Protein AF-A0A955VPW6-F1 (afdb_monomer_lite)

pLDDT: mean 83.34, std 18.27, range [38.53, 98.69]

Foldseek 3Di:
DDDDDDDPDDDDPPDDPPPPDQPLVCLLVDDLVVLLVVLVVLLVVLVVLLVVLVVQLVVCVVVVFVQLNVQSVVLSVLSVVLSVLSVVLSVQLVVCVVVVPSVSVSVSSSSSSVSSVVSVVSSVSNVVSDGPVVPPPDDDDDDDDDPPPDDPDDPPDDDPPPDDDDPPDDPDPPDDDD

Structure (mmCIF, N/CA/C/O backbone):
data_AF-A0A955VPW6-F1
#
_entry.id   AF-A0A955VPW6-F1
#
loop_
_atom_site.group_PDB
_atom_site.id
_atom_site.type_symbol
_atom_site.label_atom_id
_atom_site.label_alt_id
_atom_site.label_comp_id
_atom_site.label_asym_id
_atom_site.label_entity_id
_atom_site.label_seq_id
_atom_site.pdbx_PDB_ins_code
_atom_site.Cartn_x
_atom_site.Cartn_y
_atom_site.Cartn_z
_atom_site.occupancy
_atom_site.B_iso_or_equiv
_atom_site.auth_seq_id
_atom_site.auth_comp_id
_atom_site.auth_asym_id
_atom_site.auth_atom_id
_atom_site.pdbx_PDB_model_num
ATOM 1 N N . MET A 1 1 ? -54.263 -0.595 -42.071 1.00 39.88 1 MET A N 1
ATOM 2 C CA . MET A 1 1 ? -53.356 0.564 -42.239 1.00 39.88 1 MET A CA 1
ATOM 3 C C . MET A 1 1 ? -52.686 0.841 -40.899 1.00 39.88 1 MET A C 1
ATOM 5 O O . MET A 1 1 ? -53.374 1.170 -39.945 1.00 39.88 1 MET A O 1
ATOM 9 N N . ARG A 1 2 ? -51.377 0.587 -40.796 1.00 38.53 2 ARG A N 1
ATOM 10 C CA . ARG A 1 2 ? -50.589 0.622 -39.551 1.00 38.53 2 ARG A CA 1
ATOM 11 C C . ARG A 1 2 ? -49.791 1.929 -39.544 1.00 38.53 2 ARG A C 1
ATOM 13 O O . ARG A 1 2 ? -48.919 2.097 -40.388 1.00 38.53 2 ARG A O 1
ATOM 20 N N . ARG A 1 3 ? -50.132 2.875 -38.663 1.00 40.41 3 ARG A N 1
ATOM 21 C CA . ARG A 1 3 ? -49.379 4.130 -38.498 1.00 40.41 3 ARG A CA 1
ATOM 22 C C . ARG A 1 3 ? -48.216 3.882 -37.535 1.00 40.41 3 ARG A C 1
ATOM 24 O O . ARG A 1 3 ? -48.450 3.552 -36.377 1.00 40.41 3 ARG A O 1
ATOM 31 N N . LEU A 1 4 ? -46.984 3.995 -38.035 1.00 41.03 4 LEU A N 1
ATOM 32 C CA . LEU A 1 4 ? -45.769 4.060 -37.222 1.00 41.03 4 LEU A CA 1
ATOM 33 C C . LEU A 1 4 ? -45.680 5.453 -36.584 1.00 41.03 4 LEU A C 1
ATOM 35 O O . LEU A 1 4 ? -45.721 6.453 -37.296 1.00 41.03 4 LEU A O 1
ATOM 39 N N . VAL A 1 5 ? -45.512 5.507 -35.265 1.00 44.31 5 VAL A N 1
ATOM 40 C CA . VAL A 1 5 ? -45.047 6.700 -34.548 1.00 44.31 5 VAL A CA 1
ATOM 41 C C . VAL A 1 5 ? -43.603 6.416 -34.144 1.00 44.31 5 VAL A C 1
ATOM 43 O O . VAL A 1 5 ? -43.350 5.531 -33.331 1.00 44.31 5 VAL A O 1
ATOM 46 N N . VAL A 1 6 ? -42.654 7.119 -34.764 1.00 46.81 6 VAL A N 1
ATOM 47 C CA . VAL A 1 6 ? -41.230 7.071 -34.412 1.00 46.81 6 VAL A CA 1
ATOM 48 C C . VAL A 1 6 ? -41.007 8.088 -33.297 1.00 46.81 6 VAL A C 1
ATOM 50 O O . VAL A 1 6 ? -40.934 9.288 -33.546 1.00 46.81 6 VAL A O 1
ATOM 53 N N . GLY A 1 7 ? -40.968 7.609 -32.054 1.00 41.09 7 GLY A N 1
ATOM 54 C CA . GLY A 1 7 ? -40.568 8.402 -30.896 1.00 41.09 7 GLY A CA 1
ATOM 55 C C . GLY A 1 7 ? -39.049 8.396 -30.766 1.00 41.09 7 GLY A C 1
ATOM 56 O O . GLY A 1 7 ? -38.464 7.376 -30.410 1.00 41.09 7 GLY A O 1
ATOM 57 N N . VAL A 1 8 ? -38.413 9.529 -31.057 1.00 51.12 8 VAL A N 1
ATOM 58 C CA . VAL A 1 8 ? -36.996 9.771 -30.759 1.00 51.12 8 VAL A CA 1
ATOM 59 C C . VAL A 1 8 ? -36.872 9.968 -29.247 1.00 51.12 8 VAL A C 1
ATOM 61 O O . VAL A 1 8 ? -37.138 11.045 -28.721 1.00 51.12 8 VAL A O 1
ATOM 64 N N . GLY A 1 9 ? -36.543 8.889 -28.536 1.00 40.22 9 GLY A N 1
ATOM 65 C CA . GLY A 1 9 ? -36.258 8.907 -27.104 1.00 40.22 9 GLY A CA 1
ATOM 66 C C . GLY A 1 9 ? -34.841 9.412 -26.845 1.00 40.22 9 GLY A C 1
ATOM 67 O O . GLY A 1 9 ? -33.871 8.698 -27.086 1.00 40.22 9 GLY A O 1
ATOM 68 N N . PHE A 1 10 ? -34.728 10.641 -26.349 1.00 46.75 10 PHE A N 1
ATOM 69 C CA . PHE A 1 10 ? -33.480 11.216 -25.853 1.00 46.75 10 PHE A CA 1
ATOM 70 C C . PHE A 1 10 ? -33.183 10.611 -24.468 1.00 46.75 10 PHE A C 1
ATOM 72 O O . PHE A 1 10 ? -33.774 11.006 -23.465 1.00 46.75 10 PHE A O 1
ATOM 79 N N . LEU A 1 11 ? -32.317 9.595 -24.416 1.00 48.12 11 LEU A N 1
ATOM 80 C CA . LEU A 1 11 ? -31.832 8.999 -23.168 1.00 48.12 11 LEU A CA 1
ATOM 81 C C . LEU A 1 11 ? -30.801 9.937 -22.526 1.00 48.12 11 LEU A C 1
ATOM 83 O O . LEU A 1 11 ? -29.638 9.970 -22.923 1.00 48.12 11 LEU A O 1
ATOM 87 N N . ALA A 1 12 ? -31.233 10.696 -21.519 1.00 42.97 12 ALA A N 1
ATOM 88 C CA . ALA A 1 12 ? -30.341 11.428 -20.630 1.00 42.97 12 ALA A CA 1
ATOM 89 C C . ALA A 1 12 ? -29.637 10.440 -19.682 1.00 42.97 12 ALA A C 1
ATOM 91 O O . ALA A 1 12 ? -30.225 9.966 -18.710 1.00 42.97 12 ALA A O 1
ATOM 92 N N . PHE A 1 13 ? -28.372 10.122 -19.963 1.00 47.06 13 PHE A N 1
ATOM 93 C CA . PHE A 1 13 ? -27.491 9.456 -19.003 1.00 47.06 13 PHE A CA 1
ATOM 94 C C . PHE A 1 13 ? -27.067 10.466 -17.929 1.00 47.06 13 PHE A C 1
ATOM 96 O O . PHE A 1 13 ? -26.144 11.254 -18.124 1.00 47.06 13 PHE A O 1
ATOM 103 N N . VAL A 1 14 ? -27.746 10.443 -16.781 1.00 50.75 14 VAL A N 1
ATOM 104 C CA . VAL A 1 14 ? -27.275 11.094 -15.551 1.00 50.75 14 VAL A CA 1
ATOM 105 C C . VAL A 1 14 ? -26.227 10.177 -14.921 1.00 50.75 14 VAL A C 1
ATOM 107 O O . VAL A 1 14 ? -26.542 9.280 -14.143 1.00 50.75 14 VAL A O 1
ATOM 110 N N . GLY A 1 15 ? -24.966 10.361 -15.307 1.00 45.16 15 GLY A N 1
ATOM 111 C CA . GLY A 1 15 ? -23.830 9.735 -14.639 1.00 45.16 15 GLY A CA 1
ATOM 112 C C . GLY A 1 15 ? -23.491 10.496 -13.360 1.00 45.16 15 GLY A C 1
ATOM 113 O O . GLY A 1 15 ? -22.842 11.537 -13.417 1.00 45.16 15 GLY A O 1
ATOM 114 N N . ALA A 1 16 ? -23.920 9.990 -12.203 1.00 44.31 16 ALA A N 1
ATOM 115 C CA . ALA A 1 16 ? -23.410 10.451 -10.917 1.00 44.31 16 ALA A CA 1
ATOM 116 C C . ALA A 1 16 ? -21.973 9.935 -10.743 1.00 44.31 16 ALA A C 1
ATOM 118 O O . ALA A 1 16 ? -21.750 8.785 -10.368 1.00 44.31 16 ALA A O 1
ATOM 119 N N . ALA A 1 17 ? -20.991 10.790 -11.028 1.00 47.91 17 ALA A N 1
ATOM 120 C CA . ALA A 1 17 ? -19.610 10.588 -10.611 1.00 47.91 17 ALA A CA 1
ATOM 121 C C . ALA A 1 17 ? -19.529 10.775 -9.086 1.00 47.91 17 ALA A C 1
ATOM 123 O O . ALA A 1 17 ? -19.227 11.857 -8.586 1.00 47.91 17 ALA A O 1
ATOM 124 N N . GLY A 1 18 ? -19.876 9.732 -8.331 1.00 41.06 18 GLY A N 1
ATOM 125 C CA . GLY A 1 18 ? -19.666 9.700 -6.890 1.00 41.06 18 GLY A CA 1
ATOM 126 C C . GLY A 1 18 ? -18.173 9.601 -6.603 1.00 41.06 18 GLY A C 1
ATOM 127 O O . GLY A 1 18 ? -17.608 8.512 -6.656 1.00 41.06 18 GLY A O 1
ATOM 128 N N . ALA A 1 19 ? -17.528 10.728 -6.309 1.00 49.31 19 ALA A N 1
ATOM 129 C CA . ALA A 1 19 ? -16.209 10.720 -5.697 1.00 49.31 19 ALA A CA 1
ATOM 130 C C . ALA A 1 19 ? -16.340 10.029 -4.330 1.00 49.31 19 ALA A C 1
ATOM 132 O O . ALA A 1 19 ? -16.968 10.566 -3.419 1.00 49.31 19 ALA A O 1
ATOM 133 N N . GLN A 1 20 ? -15.821 8.806 -4.203 1.00 52.44 20 GLN A N 1
ATOM 134 C CA . GLN A 1 20 ? -15.782 8.101 -2.924 1.00 52.44 20 GLN A CA 1
ATOM 135 C C . GLN A 1 20 ? -14.918 8.905 -1.952 1.00 52.44 20 GLN A C 1
ATOM 137 O O . GLN A 1 20 ? -13.715 9.067 -2.154 1.00 52.44 20 GLN A O 1
ATOM 142 N N . GLU A 1 21 ? -15.549 9.449 -0.911 1.00 57.28 21 GLU A N 1
ATOM 143 C CA . GLU A 1 21 ? -14.830 10.142 0.149 1.00 57.28 21 GLU A CA 1
ATOM 144 C C . GLU A 1 21 ? -13.865 9.174 0.853 1.00 57.28 21 GLU A C 1
ATOM 146 O O . GLU A 1 21 ? -14.209 8.007 1.074 1.00 57.28 21 GLU A O 1
ATOM 151 N N . PRO A 1 22 ? -12.660 9.636 1.233 1.00 62.41 22 PRO A N 1
ATOM 152 C CA . PRO A 1 22 ? -11.700 8.788 1.913 1.00 62.41 22 PRO A CA 1
ATOM 153 C C . PRO A 1 22 ? -12.283 8.226 3.218 1.00 62.41 22 PRO A C 1
ATOM 155 O O . PRO A 1 22 ? -12.779 8.970 4.068 1.00 62.41 22 PRO A O 1
ATOM 158 N N . THR A 1 23 ? -12.167 6.909 3.395 1.00 62.06 23 THR A N 1
ATOM 159 C CA . THR A 1 23 ? -12.771 6.120 4.486 1.00 62.06 23 THR A CA 1
ATOM 160 C C . THR A 1 23 ? -12.428 6.614 5.893 1.00 62.06 23 THR A C 1
ATOM 162 O O . THR A 1 23 ? -13.236 6.454 6.807 1.00 62.06 23 THR A O 1
ATOM 165 N N . TYR A 1 24 ? -11.277 7.268 6.074 1.00 70.06 24 TYR A N 1
ATOM 166 C CA . TYR A 1 24 ? -10.832 7.774 7.375 1.00 70.06 24 TYR A CA 1
ATOM 167 C C . TYR A 1 24 ? -11.630 8.988 7.883 1.00 70.06 24 TYR A C 1
ATOM 169 O O . TYR A 1 24 ? -11.743 9.173 9.090 1.00 70.06 24 TYR A O 1
ATOM 177 N N . ARG A 1 25 ? -12.244 9.797 7.002 1.00 72.25 25 ARG A N 1
ATOM 178 C CA . ARG A 1 25 ? -13.011 10.996 7.413 1.00 72.25 25 ARG A CA 1
ATOM 179 C C . ARG A 1 25 ? -14.300 10.677 8.168 1.00 72.25 25 ARG A C 1
ATOM 181 O O . ARG A 1 25 ? -14.902 11.563 8.758 1.00 72.25 25 ARG A O 1
ATOM 188 N N . SER A 1 26 ? -14.730 9.420 8.126 1.00 75.56 26 SER A N 1
ATOM 189 C CA . SER A 1 26 ? -15.938 8.940 8.796 1.00 75.56 26 SER A CA 1
ATOM 190 C C . SER A 1 26 ? -15.630 7.961 9.930 1.00 75.56 26 SER A C 1
ATOM 192 O O . SER A 1 26 ? -16.524 7.212 10.317 1.00 75.56 26 SER A O 1
ATOM 194 N N . ALA A 1 27 ? -14.396 7.941 10.456 1.00 82.25 27 ALA A N 1
ATOM 195 C CA . ALA A 1 27 ? -13.993 7.030 11.531 1.00 82.25 27 ALA A CA 1
ATOM 196 C C . ALA A 1 27 ? -14.976 7.067 12.715 1.00 82.25 27 ALA A C 1
ATOM 198 O O . ALA A 1 27 ? -15.492 6.025 13.111 1.00 82.25 27 ALA A O 1
ATOM 199 N N . GLU A 1 28 ? -15.342 8.263 13.177 1.00 85.44 28 GLU A N 1
ATOM 200 C CA . GLU A 1 28 ? -16.273 8.486 14.296 1.00 85.44 28 GLU A CA 1
ATOM 201 C C . GLU A 1 28 ? -17.689 7.939 14.052 1.00 85.44 28 GLU A C 1
ATOM 203 O O . GLU A 1 28 ? -18.411 7.623 14.993 1.00 85.44 28 GLU A O 1
ATOM 208 N N . ARG A 1 29 ? -18.105 7.804 12.787 1.00 88.31 29 ARG A N 1
ATOM 209 C CA . ARG A 1 29 ? -19.449 7.329 12.417 1.00 88.31 29 ARG A CA 1
ATOM 210 C C . ARG A 1 29 ? -19.537 5.807 12.330 1.00 88.31 29 ARG A C 1
ATOM 212 O O . ARG A 1 29 ? -20.625 5.271 12.127 1.00 88.31 29 ARG A O 1
ATOM 219 N N . LEU A 1 30 ? -18.405 5.109 12.406 1.00 90.69 30 LEU A N 1
ATOM 220 C CA . LEU A 1 30 ? -18.357 3.658 12.284 1.00 90.69 30 LEU A CA 1
ATOM 221 C C . LEU A 1 30 ? -18.401 2.997 13.663 1.00 90.69 30 LEU A C 1
ATOM 223 O O . LEU A 1 30 ? -17.672 3.414 14.561 1.00 90.69 30 LEU A O 1
ATOM 227 N N . PRO A 1 31 ? -19.194 1.927 13.838 1.00 94.81 31 PRO A N 1
ATOM 228 C CA . PRO A 1 31 ? -19.160 1.162 15.073 1.00 94.81 31 PRO A CA 1
ATOM 229 C C . PRO A 1 31 ? -17.826 0.412 15.205 1.00 94.81 31 PRO A C 1
ATOM 231 O O . PRO A 1 31 ? -17.257 -0.058 14.214 1.00 94.81 31 PRO A O 1
ATOM 234 N N . THR A 1 32 ? -17.344 0.259 16.436 1.00 95.44 32 THR A N 1
ATOM 235 C CA . THR A 1 32 ? -16.043 -0.353 16.760 1.00 95.44 32 THR A CA 1
ATOM 236 C C . THR A 1 32 ? -15.826 -1.751 16.159 1.00 95.44 32 THR A C 1
ATOM 238 O O . THR A 1 32 ? -14.770 -1.971 15.558 1.00 95.44 32 THR A O 1
ATOM 241 N N . PRO A 1 33 ? -16.810 -2.675 16.154 1.00 96.44 33 PRO A N 1
ATOM 242 C CA . PRO A 1 33 ? -16.678 -3.949 15.439 1.00 96.44 33 PRO A CA 1
ATOM 243 C C . PRO A 1 33 ? -16.412 -3.792 13.934 1.00 96.44 33 PRO A C 1
ATOM 245 O O . PRO A 1 33 ? -15.578 -4.503 13.375 1.00 96.44 33 PRO A O 1
ATOM 248 N N . ALA A 1 34 ? -17.054 -2.817 13.281 1.00 95.88 34 ALA A N 1
ATOM 249 C CA . ALA A 1 34 ? -16.830 -2.550 11.862 1.00 95.88 34 ALA A CA 1
ATOM 250 C C . ALA A 1 34 ? -15.443 -1.940 11.606 1.00 95.88 34 ALA A C 1
ATOM 252 O O . ALA A 1 34 ? -14.830 -2.234 10.581 1.00 95.88 34 ALA A O 1
ATOM 253 N N . LYS A 1 35 ? -14.918 -1.118 12.527 1.00 95.81 35 LYS A N 1
ATOM 254 C CA . LYS A 1 35 ? -13.535 -0.611 12.452 1.00 95.81 35 LYS A CA 1
ATOM 255 C C . LYS A 1 35 ? -12.525 -1.755 12.536 1.00 95.81 35 LYS A C 1
ATOM 257 O O . LYS A 1 35 ? -11.600 -1.809 11.728 1.00 95.81 35 LYS A O 1
ATOM 262 N N . LEU A 1 36 ? -12.723 -2.692 13.467 1.00 97.50 36 LEU A N 1
ATOM 263 C CA . LEU A 1 36 ? -11.870 -3.873 13.625 1.00 97.50 36 LEU A CA 1
ATOM 264 C C . LEU A 1 36 ? -11.854 -4.734 12.359 1.00 97.50 36 LEU A C 1
ATOM 266 O O . LEU A 1 36 ? -10.776 -5.053 11.859 1.00 97.50 36 LEU A O 1
ATOM 270 N N . GLU A 1 37 ? -13.025 -5.046 11.804 1.00 97.06 37 GLU A N 1
ATOM 271 C CA . GLU A 1 37 ? -13.134 -5.819 10.565 1.00 97.06 37 GLU A CA 1
ATOM 272 C C . GLU A 1 37 ? -12.442 -5.108 9.393 1.00 97.06 37 GLU A C 1
ATOM 274 O O . GLU A 1 37 ? -11.557 -5.676 8.747 1.00 97.06 37 GLU A O 1
ATOM 279 N N . ARG A 1 38 ? -12.784 -3.834 9.157 1.00 95.56 38 ARG A N 1
ATOM 280 C CA . ARG A 1 38 ? -12.217 -3.046 8.054 1.00 95.56 38 ARG A CA 1
ATOM 281 C C . ARG A 1 38 ? -10.708 -2.873 8.185 1.00 95.56 38 ARG A C 1
ATOM 283 O O . ARG A 1 38 ? -10.005 -2.994 7.189 1.00 95.56 38 ARG A O 1
ATOM 290 N N . SER A 1 39 ? -10.193 -2.646 9.394 1.00 97.00 39 SER A N 1
ATOM 291 C CA . SER A 1 39 ? -8.746 -2.545 9.623 1.00 97.00 39 SER A CA 1
ATOM 292 C C . SER A 1 39 ? -7.997 -3.813 9.203 1.00 97.00 39 SER A C 1
ATOM 294 O O . SER A 1 39 ? -6.922 -3.723 8.614 1.00 97.00 39 SER A O 1
ATOM 296 N N . GLY A 1 40 ? -8.578 -4.994 9.452 1.00 97.62 40 GLY A N 1
ATOM 297 C CA . GLY A 1 40 ? -8.010 -6.271 9.020 1.00 97.62 40 GLY A CA 1
ATOM 298 C C . GLY A 1 40 ? -7.981 -6.396 7.504 1.00 97.62 40 GLY A C 1
ATOM 299 O O . GLY A 1 40 ? -6.937 -6.710 6.939 1.00 97.62 40 GLY A O 1
ATOM 300 N N . GLN A 1 41 ? -9.089 -6.049 6.849 1.00 97.62 41 GLN A N 1
ATOM 301 C CA . GLN A 1 41 ? -9.177 -6.049 5.389 1.00 97.62 41 GLN A CA 1
ATOM 302 C C . GLN A 1 41 ? -8.151 -5.101 4.751 1.00 97.62 41 GLN A C 1
ATOM 304 O O . GLN A 1 41 ? -7.518 -5.464 3.762 1.00 97.62 41 GLN A O 1
ATOM 309 N N . GLU A 1 42 ? -7.949 -3.905 5.311 1.00 96.75 42 GLU A N 1
ATOM 310 C CA . GLU A 1 42 ? -6.939 -2.963 4.812 1.00 96.75 42 GLU A CA 1
ATOM 311 C C . GLU A 1 42 ? -5.516 -3.512 4.963 1.00 96.75 42 GLU A C 1
ATOM 313 O O . GLU A 1 42 ? -4.714 -3.423 4.033 1.00 96.75 42 GLU A O 1
ATOM 318 N N . ILE A 1 43 ? -5.198 -4.153 6.088 1.00 98.50 43 ILE A N 1
ATOM 319 C CA . ILE A 1 43 ? -3.889 -4.791 6.288 1.00 98.50 43 ILE A CA 1
ATOM 320 C C . ILE A 1 43 ? -3.667 -5.942 5.306 1.00 98.50 43 ILE A C 1
ATOM 322 O O . ILE A 1 43 ? -2.572 -6.072 4.751 1.00 98.50 43 ILE A O 1
ATOM 326 N N . ASP A 1 44 ? -4.692 -6.743 5.028 1.00 98.62 44 ASP A N 1
ATOM 327 C CA . ASP A 1 44 ? -4.598 -7.820 4.043 1.00 98.62 44 ASP A CA 1
ATOM 328 C C . ASP A 1 44 ? -4.378 -7.284 2.621 1.00 98.62 44 ASP A C 1
ATOM 330 O O . ASP A 1 44 ? -3.540 -7.816 1.882 1.00 98.62 44 ASP A O 1
ATOM 334 N N . LYS A 1 45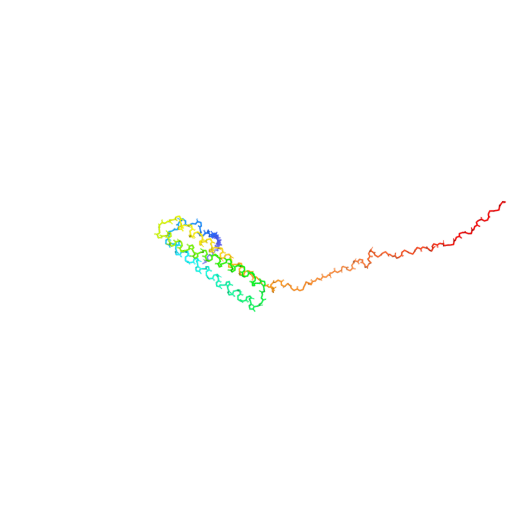 ? -5.040 -6.179 2.251 1.00 98.12 45 LYS A N 1
ATOM 335 C CA . LYS A 1 45 ? -4.773 -5.471 0.986 1.00 98.12 45 LYS A CA 1
ATOM 336 C C . LYS A 1 45 ? -3.3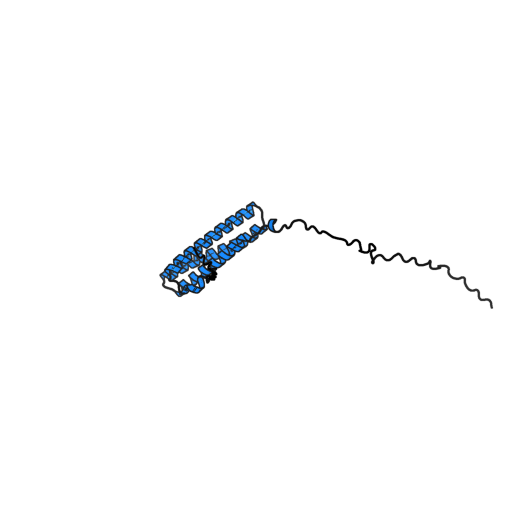32 -4.967 0.924 1.00 98.12 45 LYS A C 1
ATOM 338 O O . LYS A 1 45 ? -2.641 -5.236 -0.058 1.00 98.12 45 LYS A O 1
ATOM 343 N N . MET A 1 46 ? -2.841 -4.321 1.986 1.00 98.62 46 MET A N 1
ATOM 344 C CA . MET A 1 46 ? -1.456 -3.838 2.061 1.00 98.62 46 MET A CA 1
ATOM 345 C C . MET A 1 46 ? -0.437 -4.978 1.907 1.00 98.62 46 MET A C 1
ATOM 347 O O . MET A 1 46 ? 0.558 -4.832 1.192 1.00 98.62 46 MET A O 1
ATOM 351 N N . LYS A 1 47 ? -0.699 -6.143 2.513 1.00 98.69 47 LYS A N 1
ATOM 352 C CA . LYS A 1 47 ? 0.107 -7.364 2.323 1.00 98.69 47 LYS A CA 1
ATOM 353 C C . LYS A 1 47 ? 0.075 -7.854 0.876 1.00 98.69 47 LYS A C 1
ATOM 355 O O . LYS A 1 47 ? 1.099 -8.314 0.368 1.00 98.69 47 LYS A O 1
ATOM 360 N N . GLY A 1 48 ? -1.071 -7.752 0.208 1.00 98.50 48 GLY A N 1
ATOM 361 C CA . GLY A 1 48 ? -1.206 -8.011 -1.225 1.00 98.50 48 GLY A CA 1
ATOM 362 C C . GLY A 1 48 ? -0.288 -7.115 -2.060 1.00 98.50 48 GLY A C 1
ATOM 363 O O . GLY A 1 48 ? 0.521 -7.625 -2.837 1.00 98.50 48 GLY A O 1
ATOM 364 N N . THR A 1 49 ? -0.334 -5.802 -1.832 1.00 98.25 49 THR A N 1
ATOM 365 C CA . THR A 1 49 ? 0.530 -4.822 -2.511 1.00 98.25 49 THR A CA 1
ATOM 366 C C . THR A 1 49 ? 2.013 -5.088 -2.254 1.00 98.25 49 THR A C 1
ATOM 368 O O . THR A 1 49 ? 2.821 -5.053 -3.183 1.00 98.25 49 THR A O 1
ATOM 371 N N . LEU A 1 50 ? 2.385 -5.436 -1.018 1.00 98.62 50 LEU A N 1
ATOM 372 C CA . LEU A 1 50 ? 3.759 -5.813 -0.682 1.00 98.62 50 LEU A CA 1
ATOM 373 C C . LEU A 1 50 ? 4.245 -7.012 -1.512 1.00 98.62 50 LEU A C 1
ATOM 375 O O . LEU A 1 50 ? 5.355 -6.979 -2.044 1.00 98.62 50 LEU A O 1
ATOM 379 N N . LYS A 1 51 ? 3.421 -8.059 -1.648 1.00 98.50 51 LYS A N 1
ATOM 380 C CA . LYS A 1 51 ? 3.751 -9.235 -2.472 1.00 98.50 51 LYS A CA 1
ATOM 381 C C . LYS A 1 51 ? 3.930 -8.856 -3.942 1.00 98.50 51 LYS A C 1
ATOM 383 O O . LYS A 1 51 ? 4.917 -9.256 -4.549 1.00 98.50 51 LYS A O 1
ATOM 388 N N . GLN A 1 52 ? 3.028 -8.046 -4.493 1.00 97.38 52 GLN A N 1
ATOM 389 C CA . GLN A 1 52 ? 3.122 -7.580 -5.882 1.00 97.38 52 GLN A CA 1
ATOM 390 C C . GLN A 1 52 ? 4.410 -6.779 -6.131 1.00 97.38 52 GLN A C 1
ATOM 392 O O . GLN A 1 52 ? 5.109 -7.020 -7.116 1.00 97.38 52 GLN A O 1
ATOM 397 N N . ALA A 1 53 ? 4.773 -5.879 -5.213 1.00 97.94 53 ALA A N 1
ATOM 398 C CA . ALA A 1 53 ? 6.010 -5.108 -5.309 1.00 97.94 53 ALA A CA 1
ATOM 399 C C . ALA A 1 53 ? 7.267 -5.996 -5.230 1.00 97.94 53 ALA A C 1
ATOM 401 O O . ALA A 1 53 ? 8.233 -5.760 -5.957 1.00 97.94 53 ALA A O 1
ATOM 402 N N . LEU A 1 54 ? 7.254 -7.044 -4.398 1.00 98.38 54 LEU A N 1
ATOM 403 C CA . LEU A 1 54 ? 8.344 -8.024 -4.323 1.00 98.38 54 LEU A CA 1
ATOM 404 C C . LEU A 1 54 ? 8.510 -8.811 -5.630 1.00 98.38 54 LEU A C 1
ATOM 406 O O . LEU A 1 54 ? 9.639 -8.976 -6.094 1.00 98.38 54 LEU A O 1
ATOM 410 N N . GLU A 1 55 ? 7.413 -9.246 -6.251 1.00 97.69 55 GLU A N 1
ATOM 411 C CA . GLU A 1 55 ? 7.463 -9.923 -7.554 1.00 97.69 55 GLU A CA 1
ATOM 412 C C . GLU A 1 55 ? 7.970 -8.987 -8.660 1.00 97.69 55 GLU A C 1
ATOM 414 O O . GLU A 1 55 ? 8.832 -9.366 -9.459 1.00 97.69 55 GLU A O 1
ATOM 419 N N . ARG A 1 56 ? 7.524 -7.723 -8.673 1.00 95.81 56 ARG A N 1
ATOM 420 C CA . ARG A 1 56 ? 8.024 -6.718 -9.626 1.00 95.81 56 ARG A CA 1
ATOM 421 C C . ARG A 1 56 ? 9.522 -6.471 -9.450 1.00 95.81 56 ARG A C 1
ATOM 423 O O . ARG A 1 56 ? 10.245 -6.403 -10.444 1.00 95.81 56 ARG A O 1
ATOM 430 N N . LEU A 1 57 ? 9.997 -6.396 -8.207 1.00 97.38 57 LEU A N 1
ATOM 431 C CA . LEU A 1 57 ? 11.418 -6.261 -7.890 1.00 97.38 57 LEU A CA 1
ATOM 432 C C . LEU A 1 57 ? 12.225 -7.471 -8.372 1.00 97.38 57 LEU A C 1
ATOM 434 O O . LEU A 1 57 ? 13.293 -7.300 -8.958 1.00 97.38 57 LEU A O 1
ATOM 438 N N . LYS A 1 58 ? 11.726 -8.689 -8.138 1.00 97.69 58 LYS A N 1
ATOM 439 C CA . LYS A 1 58 ? 12.359 -9.924 -8.616 1.00 97.69 58 LYS A CA 1
ATOM 440 C C . LYS A 1 58 ? 12.505 -9.904 -10.138 1.00 97.69 58 LYS A C 1
ATOM 442 O O . LYS A 1 58 ? 13.610 -10.075 -10.644 1.00 97.69 58 LYS A O 1
ATOM 447 N N . SER A 1 59 ? 11.424 -9.586 -10.844 1.00 95.06 59 SER A N 1
ATOM 448 C CA . SER A 1 59 ? 11.403 -9.495 -12.305 1.00 95.06 59 SER A CA 1
ATOM 449 C C . SER A 1 59 ? 12.375 -8.433 -12.852 1.00 95.06 59 SER A C 1
ATOM 451 O O . SER A 1 59 ? 13.071 -8.672 -13.839 1.00 95.06 59 SER A O 1
ATOM 453 N N . ALA A 1 60 ? 12.482 -7.274 -12.192 1.00 95.56 60 ALA A N 1
ATOM 454 C CA . ALA A 1 60 ? 13.443 -6.228 -12.552 1.00 95.56 60 ALA A CA 1
ATOM 455 C C . ALA A 1 60 ? 14.903 -6.685 -12.366 1.00 95.56 60 ALA A C 1
ATOM 457 O O . ALA A 1 60 ? 15.749 -6.435 -13.226 1.00 95.56 60 ALA A O 1
ATOM 458 N N . ARG A 1 61 ? 15.197 -7.414 -11.278 1.00 96.38 61 ARG A N 1
ATOM 459 C CA . ARG A 1 61 ? 16.529 -7.991 -11.021 1.00 96.38 61 ARG A CA 1
ATOM 460 C C . ARG A 1 61 ? 16.911 -9.043 -12.059 1.00 96.38 61 ARG A C 1
ATOM 462 O O . ARG A 1 61 ? 18.047 -9.039 -12.522 1.00 96.38 61 ARG A O 1
ATOM 469 N N . GLU A 1 62 ? 15.975 -9.910 -12.439 1.00 96.56 62 GLU A N 1
ATOM 470 C CA . GLU A 1 62 ? 16.187 -10.940 -13.467 1.00 96.56 62 GLU A CA 1
ATOM 471 C C . GLU A 1 62 ? 16.528 -10.321 -14.829 1.00 96.56 62 GLU A C 1
ATOM 473 O O . GLU A 1 62 ? 17.433 -10.797 -15.513 1.00 96.56 62 GLU A O 1
ATOM 478 N N . ARG A 1 63 ? 15.871 -9.209 -15.186 1.00 94.00 63 ARG A N 1
ATOM 479 C CA . ARG A 1 63 ? 16.178 -8.428 -16.397 1.00 94.00 63 ARG A CA 1
ATOM 480 C C . ARG A 1 63 ? 17.408 -7.524 -16.280 1.00 94.00 63 ARG A C 1
ATOM 482 O O . ARG A 1 63 ? 17.779 -6.907 -17.271 1.00 94.00 63 ARG A O 1
ATOM 489 N N . LYS A 1 64 ? 18.037 -7.446 -15.101 1.00 94.88 64 LYS A N 1
ATOM 490 C CA . LYS A 1 64 ? 19.155 -6.534 -14.795 1.00 94.88 64 LYS A CA 1
ATOM 491 C C . LYS A 1 64 ? 18.820 -5.054 -15.038 1.00 94.88 64 LYS A C 1
ATOM 493 O O . LYS A 1 64 ? 19.691 -4.267 -15.387 1.00 94.88 64 LYS A O 1
ATOM 498 N N . ASP A 1 65 ? 17.567 -4.677 -14.815 1.00 94.50 65 ASP A N 1
ATOM 499 C CA . ASP A 1 65 ? 17.081 -3.310 -14.994 1.00 94.50 65 ASP A CA 1
ATOM 500 C C . ASP A 1 65 ? 17.328 -2.487 -13.724 1.00 94.50 65 ASP A C 1
ATOM 502 O O . ASP A 1 65 ? 16.524 -2.486 -12.787 1.00 94.50 65 ASP A O 1
ATOM 506 N N . ILE A 1 66 ? 18.487 -1.830 -13.653 1.00 94.00 66 ILE A N 1
ATOM 507 C CA . ILE A 1 66 ? 18.946 -1.142 -12.436 1.00 94.00 66 ILE A CA 1
ATOM 508 C C . ILE A 1 66 ? 18.011 0.018 -12.068 1.00 94.00 66 ILE A C 1
ATOM 510 O O . ILE A 1 66 ? 17.717 0.221 -10.886 1.00 94.00 66 ILE A O 1
ATOM 514 N N . LEU A 1 67 ? 17.502 0.750 -13.064 1.00 93.81 67 LEU A N 1
ATOM 515 C CA . LEU A 1 67 ? 16.580 1.867 -12.844 1.00 93.81 67 LEU A CA 1
ATOM 516 C C . LEU A 1 67 ? 15.271 1.379 -12.223 1.00 93.81 67 LEU A C 1
ATOM 518 O O . LEU A 1 67 ? 14.831 1.909 -11.197 1.00 93.81 67 LEU A O 1
ATOM 522 N N . GLN A 1 68 ? 14.693 0.312 -12.777 1.00 94.81 68 GLN A N 1
ATOM 523 C CA . GLN A 1 68 ? 13.475 -0.266 -12.230 1.00 94.81 68 GLN A CA 1
ATOM 524 C C . GLN A 1 68 ? 13.703 -0.880 -10.842 1.00 94.81 68 GLN A C 1
ATOM 526 O O . GLN A 1 68 ? 12.861 -0.712 -9.960 1.00 94.81 68 GLN A O 1
ATOM 531 N N . VAL A 1 69 ? 14.841 -1.544 -10.608 1.00 96.75 69 VAL A N 1
ATOM 532 C CA . VAL A 1 69 ? 15.199 -2.082 -9.283 1.00 96.75 69 VAL A CA 1
ATOM 533 C C . VAL A 1 69 ? 15.238 -0.976 -8.229 1.00 96.75 69 VAL A C 1
ATOM 535 O O . VAL A 1 69 ? 14.673 -1.156 -7.149 1.00 96.75 69 VAL A O 1
ATOM 538 N N . ASN A 1 70 ? 15.863 0.164 -8.530 1.00 95.75 70 ASN A N 1
ATOM 539 C CA . ASN A 1 70 ? 15.956 1.290 -7.600 1.00 95.75 70 ASN A CA 1
ATOM 540 C C . ASN A 1 70 ? 14.586 1.924 -7.331 1.00 95.75 70 ASN A C 1
ATOM 542 O O . ASN A 1 70 ? 14.229 2.112 -6.167 1.00 95.75 70 ASN A O 1
ATOM 546 N N . CYS A 1 71 ? 13.797 2.172 -8.384 1.00 96.19 71 CYS A N 1
ATOM 547 C CA . CYS A 1 71 ? 12.435 2.700 -8.261 1.00 96.19 71 CYS A CA 1
ATOM 548 C C . CYS A 1 71 ? 11.563 1.804 -7.371 1.00 96.19 71 CYS A C 1
ATOM 550 O O . CYS A 1 71 ? 10.967 2.269 -6.398 1.00 96.19 71 CYS A O 1
ATOM 552 N N . VAL A 1 72 ? 11.535 0.496 -7.651 1.00 97.56 72 VAL A N 1
ATOM 553 C CA . VAL A 1 72 ? 10.703 -0.450 -6.897 1.00 97.56 72 VAL A CA 1
ATOM 554 C C . VAL A 1 72 ? 11.209 -0.612 -5.460 1.00 97.56 72 VAL A C 1
ATOM 556 O O . VAL A 1 72 ? 10.389 -0.682 -4.550 1.00 97.56 72 VAL A O 1
ATOM 559 N N . ASN A 1 73 ? 12.527 -0.641 -5.217 1.00 97.50 73 ASN A N 1
ATOM 560 C CA . ASN A 1 73 ? 13.089 -0.739 -3.860 1.00 97.50 73 ASN A CA 1
ATOM 561 C C . ASN A 1 73 ? 12.700 0.448 -2.963 1.00 97.50 73 ASN A C 1
ATOM 563 O O . ASN A 1 73 ? 12.414 0.237 -1.779 1.00 97.50 73 ASN A O 1
ATOM 567 N N . ASP A 1 74 ? 12.688 1.668 -3.507 1.00 97.31 74 ASP A N 1
ATOM 568 C CA . ASP A 1 74 ? 12.266 2.873 -2.782 1.00 97.31 74 ASP A CA 1
ATOM 569 C C . ASP A 1 74 ? 10.815 2.724 -2.293 1.00 97.31 74 ASP A C 1
ATOM 571 O O . ASP A 1 74 ? 10.538 2.748 -1.088 1.00 97.31 74 ASP A O 1
ATOM 575 N N . LYS A 1 75 ? 9.891 2.420 -3.215 1.00 98.00 75 LYS A N 1
ATOM 576 C CA . LYS A 1 75 ? 8.466 2.239 -2.880 1.00 98.00 75 LYS A CA 1
ATOM 577 C C . LYS A 1 75 ? 8.229 1.038 -1.975 1.00 98.00 75 LYS A C 1
ATOM 579 O O . LYS A 1 75 ? 7.443 1.119 -1.034 1.00 98.00 75 LYS A O 1
ATOM 584 N N . LEU A 1 76 ? 8.943 -0.063 -2.204 1.00 98.06 76 LEU A N 1
ATOM 585 C CA . LEU A 1 76 ? 8.861 -1.269 -1.384 1.00 98.06 76 LEU A CA 1
ATOM 586 C C . LEU A 1 76 ? 9.226 -0.984 0.078 1.00 98.06 76 LEU A C 1
ATOM 588 O O . LEU A 1 76 ? 8.581 -1.512 0.986 1.00 98.06 76 LEU A O 1
ATOM 592 N N . SER A 1 77 ? 10.246 -0.160 0.314 1.00 97.81 77 SER A N 1
ATOM 593 C CA . SER A 1 77 ? 10.660 0.227 1.666 1.00 97.81 77 SER A CA 1
ATOM 594 C C . SER A 1 77 ? 9.571 1.043 2.366 1.00 97.81 77 SER A C 1
ATOM 596 O O . SER A 1 77 ? 9.239 0.760 3.519 1.00 97.81 77 SER A O 1
ATOM 598 N N . ALA A 1 78 ? 8.940 1.976 1.648 1.00 98.00 78 ALA A N 1
ATOM 599 C CA . ALA A 1 78 ? 7.821 2.756 2.170 1.00 98.00 78 ALA A CA 1
ATOM 600 C C . ALA A 1 78 ? 6.581 1.889 2.472 1.00 98.00 78 ALA A C 1
ATOM 602 O O . ALA A 1 78 ? 5.987 2.025 3.544 1.00 98.00 78 ALA A O 1
ATOM 603 N N . ILE A 1 79 ? 6.234 0.942 1.588 1.00 98.62 79 ILE A N 1
ATOM 604 C CA . ILE A 1 79 ? 5.135 -0.020 1.800 1.00 98.62 79 ILE A CA 1
ATOM 605 C C . ILE A 1 79 ? 5.372 -0.844 3.072 1.00 98.62 79 ILE A C 1
ATOM 607 O O . ILE A 1 79 ? 4.473 -0.971 3.901 1.00 98.62 79 ILE A O 1
ATOM 611 N N . LYS A 1 80 ? 6.587 -1.377 3.262 1.00 98.38 80 LYS A N 1
ATOM 612 C CA . LYS A 1 80 ? 6.944 -2.150 4.465 1.00 98.38 80 LYS A CA 1
ATOM 613 C C . LYS A 1 80 ? 6.808 -1.324 5.743 1.00 98.38 80 LYS A C 1
ATOM 615 O O . LYS A 1 80 ? 6.292 -1.830 6.737 1.00 98.38 80 LYS A O 1
ATOM 620 N N . GLY A 1 81 ? 7.258 -0.068 5.713 1.00 98.44 81 GLY A N 1
ATOM 621 C CA . GLY A 1 81 ? 7.138 0.846 6.848 1.00 98.44 81 GLY A CA 1
ATOM 622 C C . GLY A 1 81 ? 5.681 1.087 7.244 1.00 98.44 81 GLY A C 1
ATOM 623 O O . GLY A 1 81 ? 5.325 0.926 8.409 1.00 98.44 81 GLY A O 1
ATOM 624 N N . LEU A 1 82 ? 4.823 1.394 6.268 1.00 98.56 82 LEU A N 1
ATOM 625 C CA . LEU A 1 82 ? 3.394 1.625 6.502 1.00 98.56 82 LEU A CA 1
ATOM 626 C C . LEU A 1 82 ? 2.652 0.369 6.962 1.00 98.56 82 LEU A C 1
ATOM 628 O O . LEU A 1 82 ? 1.799 0.461 7.846 1.00 98.56 82 LEU A O 1
ATOM 632 N N . LEU A 1 83 ? 2.993 -0.801 6.414 1.00 98.62 83 LEU A N 1
ATOM 633 C CA . LEU A 1 83 ? 2.413 -2.065 6.862 1.00 98.62 83 LEU A CA 1
ATOM 634 C C . LEU A 1 83 ? 2.755 -2.332 8.331 1.00 98.62 83 LEU A C 1
ATOM 636 O O . LEU A 1 83 ? 1.858 -2.643 9.107 1.00 98.62 83 LEU A O 1
ATOM 640 N N . LYS A 1 84 ? 4.016 -2.127 8.732 1.00 98.56 84 LYS A N 1
ATOM 641 C CA . LYS A 1 84 ? 4.438 -2.285 10.131 1.00 98.56 84 LYS A CA 1
ATOM 642 C C . LYS A 1 84 ? 3.665 -1.352 11.069 1.00 98.56 84 LYS A C 1
ATOM 644 O O . LYS A 1 84 ? 3.154 -1.810 12.085 1.00 98.56 84 LYS A O 1
ATOM 649 N N . ILE A 1 85 ? 3.550 -0.070 10.711 1.00 98.19 85 ILE A N 1
ATOM 650 C CA . ILE A 1 85 ? 2.768 0.915 11.483 1.00 98.19 85 ILE A CA 1
ATOM 651 C C . ILE A 1 85 ? 1.308 0.464 11.607 1.00 98.19 85 ILE A C 1
ATOM 653 O O . ILE A 1 85 ? 0.709 0.590 12.670 1.00 98.19 85 ILE A O 1
ATOM 657 N N . SER A 1 86 ? 0.738 -0.082 10.534 1.00 98.62 86 SER A N 1
ATOM 658 C CA . SER A 1 86 ? -0.656 -0.530 10.517 1.00 98.62 86 SER A CA 1
ATOM 659 C C . SER A 1 86 ? -0.885 -1.772 11.374 1.00 98.62 86 SER A C 1
ATOM 661 O O . SER A 1 86 ? -1.900 -1.858 12.057 1.00 98.62 86 SER A O 1
ATOM 663 N N . GLU A 1 87 ? 0.047 -2.726 11.370 1.00 98.62 87 GLU A N 1
ATOM 664 C CA . GLU A 1 87 ? -0.024 -3.922 12.217 1.00 98.62 87 GLU A CA 1
ATOM 665 C C . GLU A 1 87 ? 0.081 -3.565 13.708 1.00 98.62 87 GLU A C 1
ATOM 667 O O . GLU A 1 87 ? -0.682 -4.093 14.519 1.00 98.62 87 GLU A O 1
ATOM 672 N N . GLU A 1 88 ? 0.958 -2.622 14.062 1.00 98.69 88 GLU A N 1
ATOM 673 C CA . GLU A 1 88 ? 1.055 -2.075 15.421 1.00 98.69 88 GLU A CA 1
ATOM 674 C C . GLU A 1 88 ? -0.229 -1.330 15.820 1.00 98.69 88 GLU A C 1
ATOM 676 O O . GLU A 1 88 ? -0.824 -1.624 16.859 1.00 98.69 88 GLU A O 1
ATOM 681 N N . ALA A 1 89 ? -0.724 -0.443 14.953 1.00 98.50 89 ALA A N 1
ATOM 682 C CA . ALA A 1 89 ? -1.982 0.265 15.167 1.00 98.50 89 ALA A CA 1
ATOM 683 C C . ALA A 1 89 ? -3.170 -0.699 15.304 1.00 98.50 89 ALA A C 1
ATOM 685 O O . ALA A 1 89 ? -4.068 -0.461 16.103 1.00 98.50 89 ALA A O 1
ATOM 686 N N . GLN A 1 90 ? -3.182 -1.830 14.591 1.00 98.56 90 GLN A N 1
ATOM 687 C CA . GLN A 1 90 ? -4.247 -2.823 14.730 1.00 98.56 90 GLN A CA 1
ATOM 688 C C . GLN A 1 90 ? -4.208 -3.539 16.085 1.00 98.56 90 GLN A C 1
ATOM 690 O O . GLN A 1 90 ? -5.264 -3.867 16.634 1.00 98.56 90 GLN A O 1
ATOM 695 N N . ALA A 1 91 ? -3.018 -3.802 16.628 1.00 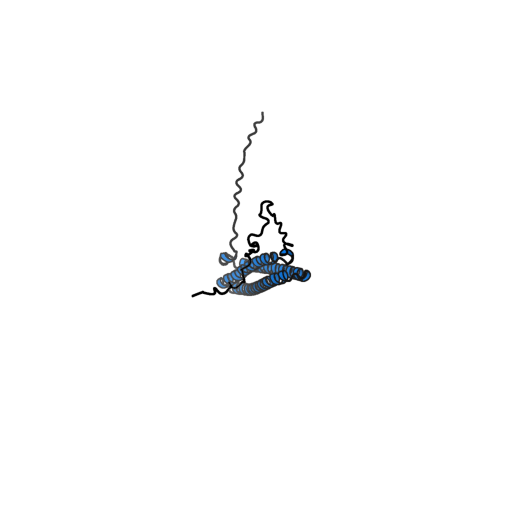98.56 91 ALA A N 1
ATOM 696 C CA . ALA A 1 91 ? -2.893 -4.338 17.979 1.00 98.56 91 ALA A CA 1
ATOM 697 C C . ALA A 1 91 ? -3.432 -3.335 19.013 1.00 98.56 91 ALA A C 1
ATOM 699 O O . ALA A 1 91 ? -4.245 -3.716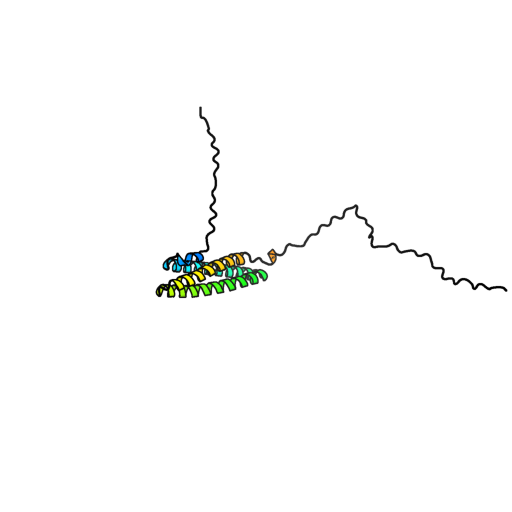 19.858 1.00 98.56 91 ALA A O 1
ATOM 700 N N . ASN A 1 92 ? -3.072 -2.056 18.873 1.00 98.56 92 ASN A N 1
ATOM 701 C CA . ASN A 1 92 ? -3.547 -0.975 19.741 1.00 98.56 92 ASN A CA 1
ATOM 702 C C . ASN A 1 92 ? -5.061 -0.749 19.610 1.00 98.56 92 ASN A C 1
ATOM 704 O O . ASN A 1 92 ? -5.744 -0.621 20.617 1.00 98.56 92 ASN A O 1
ATOM 708 N N . LEU A 1 93 ? -5.609 -0.801 18.391 1.00 98.25 93 LEU A N 1
ATOM 709 C CA . LEU A 1 93 ? -7.047 -0.712 18.116 1.00 98.25 93 LEU A CA 1
ATOM 710 C C . LEU A 1 93 ? -7.831 -1.804 18.856 1.00 98.25 93 LEU A C 1
ATOM 712 O O . LEU A 1 93 ? -8.880 -1.536 19.437 1.00 98.25 93 LEU A O 1
ATOM 716 N N . LYS A 1 94 ? -7.328 -3.046 18.834 1.00 98.44 94 LYS A N 1
ATOM 717 C CA . LYS A 1 94 ? -7.943 -4.178 19.545 1.00 98.44 94 LYS A CA 1
ATOM 718 C C . LYS A 1 94 ? -7.894 -3.995 21.057 1.00 98.44 94 LYS A C 1
ATOM 720 O O . LYS A 1 94 ? -8.832 -4.408 21.730 1.00 98.44 94 LYS A O 1
ATOM 725 N N . GLU A 1 95 ? -6.817 -3.420 21.582 1.00 98.50 95 GLU A N 1
ATOM 726 C CA . GLU A 1 95 ? -6.697 -3.124 23.009 1.00 98.50 95 GLU A CA 1
ATOM 727 C C . GLU A 1 95 ? -7.633 -1.988 23.429 1.00 98.50 95 GLU A C 1
ATOM 729 O O . GLU A 1 95 ? -8.426 -2.172 24.346 1.00 98.50 95 GLU A O 1
ATOM 734 N N . ALA A 1 96 ? -7.634 -0.871 22.702 1.00 98.25 96 ALA A N 1
ATOM 735 C CA . ALA A 1 96 ? -8.531 0.258 22.942 1.00 98.25 96 ALA A CA 1
ATOM 736 C C . ALA A 1 96 ? -10.009 -0.163 22.904 1.00 98.25 96 ALA A C 1
ATOM 738 O O . ALA A 1 96 ? -10.789 0.214 23.773 1.00 98.25 96 ALA A O 1
ATOM 739 N N . ALA A 1 97 ? -10.378 -1.036 21.959 1.00 97.94 97 ALA A N 1
ATOM 740 C CA . ALA A 1 97 ? -11.727 -1.590 21.873 1.00 97.94 97 ALA A CA 1
ATOM 741 C C . ALA A 1 97 ? -12.115 -2.438 23.099 1.00 97.94 97 ALA A C 1
ATOM 743 O O . ALA A 1 97 ? -13.286 -2.472 23.460 1.00 97.94 97 ALA A O 1
ATOM 744 N N . ARG A 1 98 ? -11.158 -3.124 23.745 1.00 98.19 98 ARG A N 1
ATOM 745 C CA . ARG A 1 98 ? -11.398 -3.853 25.006 1.00 98.19 98 ARG A CA 1
ATOM 746 C C . ARG A 1 98 ? -11.533 -2.918 26.204 1.00 98.19 98 ARG A C 1
ATOM 748 O O . ARG A 1 98 ? -12.222 -3.265 27.154 1.00 98.19 98 ARG A O 1
ATOM 755 N N . GLN A 1 99 ? -10.850 -1.779 26.161 1.00 97.94 99 GLN A N 1
ATOM 756 C CA . GLN A 1 99 ? -10.879 -0.754 27.203 1.00 97.94 99 GLN A CA 1
ATOM 757 C C . GLN A 1 99 ? -12.043 0.235 27.040 1.00 97.94 99 GLN A C 1
ATOM 759 O O . GLN A 1 99 ? -12.190 1.124 27.871 1.00 97.94 99 GLN A O 1
ATOM 764 N N . GLU A 1 100 ? -12.856 0.081 25.988 1.00 96.56 100 GLU A N 1
ATOM 765 C CA . GLU A 1 100 ? -13.951 0.996 25.633 1.00 96.56 100 GLU A CA 1
ATOM 766 C C . GLU A 1 100 ? -13.477 2.452 25.419 1.00 96.56 100 GLU A C 1
ATOM 768 O O . GLU A 1 100 ? -14.241 3.405 25.565 1.00 96.56 100 GLU A O 1
ATOM 773 N N . ASP A 1 101 ? -12.210 2.629 25.024 1.00 97.75 101 ASP A N 1
ATOM 774 C CA . ASP A 1 101 ? -11.621 3.931 24.699 1.00 97.75 101 ASP A CA 1
ATOM 775 C C . ASP A 1 101 ? -11.905 4.288 23.231 1.00 97.75 101 ASP A C 1
ATOM 777 O O . ASP A 1 101 ? -11.137 3.978 22.315 1.00 97.75 101 ASP A O 1
ATOM 781 N N . GLU A 1 102 ? -13.054 4.923 22.996 1.00 95.19 102 GLU A N 1
ATOM 782 C CA . GLU A 1 102 ? -13.502 5.293 21.649 1.00 95.19 102 GLU A CA 1
ATOM 783 C C . GLU A 1 102 ? -12.592 6.327 20.962 1.00 95.19 102 GLU A C 1
ATOM 785 O O . GLU A 1 102 ? -12.456 6.296 19.734 1.00 95.19 102 GLU A O 1
ATOM 790 N N . GLU A 1 103 ? -11.940 7.222 21.711 1.00 95.19 103 GLU A N 1
ATOM 791 C CA . GLU A 1 103 ? -11.002 8.197 21.137 1.00 95.19 103 GLU A CA 1
ATOM 792 C C . GLU A 1 103 ? -9.790 7.472 20.548 1.00 95.19 103 GLU A C 1
ATOM 794 O O . GLU A 1 103 ? -9.452 7.657 19.369 1.00 95.19 103 GLU A O 1
ATOM 799 N N . LEU A 1 104 ? -9.192 6.572 21.329 1.00 96.88 104 LEU A N 1
ATOM 800 C CA . LEU A 1 104 ? -8.053 5.787 20.881 1.00 96.88 104 LEU A CA 1
ATOM 801 C C . LEU A 1 104 ? -8.444 4.810 19.763 1.00 96.88 104 LEU A C 1
ATOM 803 O O . LEU A 1 104 ? -7.702 4.663 18.789 1.00 96.88 104 LEU A O 1
ATOM 807 N N . VAL A 1 105 ? -9.637 4.207 19.826 1.00 97.81 105 VAL A N 1
ATOM 808 C CA . VAL A 1 105 ? -10.179 3.385 18.731 1.00 97.81 105 VAL A CA 1
ATOM 809 C C . VAL A 1 105 ? -10.251 4.182 17.424 1.00 97.81 105 VAL A C 1
ATOM 811 O O . VAL A 1 105 ? -9.822 3.697 16.371 1.00 97.81 105 VAL A O 1
ATOM 814 N N . ASN A 1 106 ? -10.780 5.406 17.466 1.00 95.88 106 ASN A N 1
ATOM 815 C CA . ASN A 1 106 ? -10.880 6.268 16.287 1.00 95.88 106 ASN A CA 1
ATOM 816 C C . ASN A 1 106 ? -9.503 6.640 15.732 1.00 95.88 106 ASN A C 1
ATOM 818 O O . ASN A 1 106 ? -9.297 6.597 14.512 1.00 95.88 106 ASN A O 1
ATOM 822 N N . HIS A 1 107 ? -8.559 6.968 16.612 1.00 96.75 107 HIS A N 1
ATOM 823 C CA . HIS A 1 107 ? -7.197 7.338 16.240 1.00 96.75 107 HIS A CA 1
ATOM 824 C C . HIS A 1 107 ? -6.457 6.197 15.539 1.00 96.75 107 HIS A C 1
ATOM 826 O O . HIS A 1 107 ? -5.949 6.369 14.426 1.00 96.75 107 HIS A O 1
ATOM 832 N N . GLU A 1 108 ? -6.446 5.007 16.139 1.00 97.81 108 GLU A N 1
ATOM 833 C CA . GLU A 1 108 ? -5.740 3.854 15.575 1.00 97.81 108 GLU A CA 1
ATOM 834 C C . GLU A 1 108 ? -6.380 3.383 14.262 1.00 97.81 108 GLU A C 1
ATOM 836 O O . GLU A 1 108 ? -5.675 3.099 13.289 1.00 97.81 108 GLU A O 1
ATOM 841 N N . PHE A 1 109 ? -7.714 3.394 14.164 1.00 97.75 109 PHE A N 1
ATOM 842 C CA . PHE A 1 109 ? -8.401 3.091 12.905 1.00 97.75 109 PHE A CA 1
ATOM 843 C C . PHE A 1 109 ? -8.063 4.104 11.797 1.00 97.75 109 PHE A C 1
ATOM 845 O O . PHE A 1 109 ? -7.866 3.728 10.634 1.00 97.75 109 PHE A O 1
ATOM 852 N N . THR A 1 110 ? -7.960 5.387 12.147 1.00 96.50 110 THR A N 1
ATOM 853 C CA . THR A 1 110 ? -7.596 6.460 11.212 1.00 96.50 110 THR A CA 1
ATOM 854 C C . THR A 1 110 ? -6.179 6.272 10.676 1.00 96.50 110 THR A C 1
ATOM 856 O O . THR A 1 110 ? -5.978 6.364 9.462 1.00 96.50 110 THR A O 1
ATOM 859 N N . LYS A 1 111 ? -5.210 5.924 11.536 1.00 97.25 111 LYS A N 1
ATOM 860 C CA . LYS A 1 111 ? -3.835 5.604 11.111 1.00 97.25 111 LYS A CA 1
ATOM 861 C C . LYS A 1 111 ? -3.806 4.488 10.069 1.00 97.25 111 LYS A C 1
ATOM 863 O O . LYS A 1 111 ? -3.199 4.668 9.013 1.00 97.25 111 LYS A O 1
ATOM 868 N N . ILE A 1 112 ? -4.489 3.372 10.339 1.00 98.00 112 ILE A N 1
ATOM 869 C CA . ILE A 1 112 ? -4.546 2.216 9.426 1.00 98.00 112 ILE A CA 1
ATOM 870 C C . ILE A 1 112 ? -5.182 2.623 8.094 1.00 98.00 112 ILE A C 1
ATOM 872 O O . ILE A 1 112 ? -4.670 2.285 7.029 1.00 98.00 112 ILE A O 1
ATOM 876 N N . SER A 1 113 ? -6.264 3.399 8.143 1.00 96.50 113 SER A N 1
ATOM 877 C CA . SER A 1 113 ? -6.976 3.853 6.944 1.00 96.50 113 SER A CA 1
ATOM 878 C C . SER A 1 113 ? -6.111 4.765 6.063 1.00 96.50 113 SER A C 1
ATOM 880 O O . SER A 1 113 ? -6.080 4.605 4.843 1.00 96.50 113 SER A O 1
ATOM 882 N N . ILE A 1 114 ? -5.368 5.703 6.663 1.00 96.06 114 ILE A N 1
ATOM 883 C CA . ILE A 1 114 ? -4.444 6.588 5.935 1.00 96.06 114 ILE A CA 1
ATOM 884 C C . ILE A 1 114 ? -3.273 5.786 5.353 1.00 96.06 114 ILE A C 1
ATOM 886 O O . ILE A 1 114 ? -2.898 5.994 4.195 1.00 96.06 114 ILE A O 1
ATOM 890 N N . ALA A 1 115 ? -2.712 4.854 6.127 1.00 97.62 115 ALA A N 1
ATOM 891 C CA . ALA A 1 115 ? -1.643 3.980 5.662 1.00 97.62 115 ALA A CA 1
ATOM 892 C C . ALA A 1 115 ? -2.091 3.120 4.470 1.00 97.62 115 ALA A C 1
ATOM 894 O O . ALA A 1 115 ? -1.366 3.062 3.477 1.00 97.62 115 ALA A O 1
ATOM 895 N N . GLY A 1 116 ? -3.300 2.550 4.515 1.00 97.38 116 GLY A N 1
ATOM 896 C CA . GLY A 1 116 ? -3.892 1.787 3.412 1.00 97.38 116 GLY A CA 1
ATOM 897 C C . GLY A 1 116 ? -3.979 2.597 2.117 1.00 97.38 116 GLY A C 1
ATOM 898 O O . GLY A 1 116 ? -3.475 2.161 1.082 1.00 97.38 116 GLY A O 1
ATOM 899 N N . ILE A 1 117 ? -4.502 3.829 2.183 1.00 95.94 117 ILE A N 1
ATOM 900 C CA . ILE A 1 117 ? -4.553 4.745 1.027 1.00 95.94 117 ILE A CA 1
ATOM 901 C C . ILE A 1 117 ? -3.146 5.023 0.485 1.00 95.94 117 ILE A C 1
ATOM 903 O O . ILE A 1 117 ? -2.925 5.038 -0.727 1.00 95.94 117 ILE A O 1
ATOM 907 N N . ARG A 1 118 ? -2.169 5.252 1.367 1.00 97.50 118 ARG A N 1
ATOM 908 C CA . ARG A 1 118 ? -0.803 5.555 0.933 1.00 97.50 118 ARG A CA 1
ATOM 909 C C . ARG A 1 118 ? -0.112 4.343 0.305 1.00 97.50 118 ARG A C 1
ATOM 911 O O . ARG A 1 118 ? 0.591 4.520 -0.686 1.00 97.50 118 ARG A O 1
ATOM 918 N N . VAL A 1 119 ? -0.339 3.137 0.823 1.00 98.31 119 VAL A N 1
ATOM 919 C CA . VAL A 1 119 ? 0.144 1.891 0.209 1.00 98.31 119 VAL A CA 1
ATOM 920 C C . VAL A 1 119 ? -0.499 1.666 -1.157 1.00 98.31 119 VAL A C 1
ATOM 922 O O . VAL A 1 119 ? 0.198 1.267 -2.086 1.00 98.31 119 VAL A O 1
ATOM 925 N N . GLU A 1 120 ? -1.782 1.980 -1.316 1.00 96.81 120 GLU A N 1
ATOM 926 C CA . GLU A 1 120 ? -2.456 1.892 -2.613 1.00 96.81 120 GLU A CA 1
ATOM 927 C C . GLU A 1 120 ? -1.877 2.881 -3.636 1.00 96.81 120 GLU A C 1
ATOM 929 O O . GLU A 1 120 ? -1.633 2.516 -4.784 1.00 96.81 120 GLU A O 1
ATOM 934 N N . ASN A 1 121 ? -1.532 4.101 -3.216 1.00 97.00 121 ASN A N 1
ATOM 935 C CA . ASN A 1 121 ? -0.800 5.033 -4.080 1.00 97.00 121 ASN A CA 1
ATOM 936 C C . ASN A 1 121 ? 0.569 4.466 -4.490 1.00 97.00 121 ASN A C 1
ATOM 938 O O . ASN A 1 121 ? 0.944 4.532 -5.660 1.00 97.00 121 ASN A O 1
ATOM 942 N N . PHE A 1 122 ? 1.295 3.841 -3.556 1.00 97.81 122 PHE A N 1
ATOM 943 C CA . PHE A 1 122 ? 2.557 3.180 -3.884 1.00 97.81 122 PHE A CA 1
ATOM 944 C C . PHE A 1 122 ? 2.387 1.985 -4.823 1.00 97.81 122 PHE A C 1
ATOM 946 O O . PHE A 1 122 ? 3.299 1.729 -5.603 1.00 97.81 122 PHE A O 1
ATOM 953 N N . ARG A 1 123 ? 1.247 1.280 -4.810 1.00 97.25 123 ARG A N 1
ATOM 954 C CA . ARG A 1 123 ? 0.948 0.237 -5.805 1.00 97.25 123 ARG A CA 1
ATOM 955 C C . ARG A 1 123 ? 1.013 0.811 -7.220 1.00 97.25 123 ARG A C 1
ATOM 957 O O . ARG A 1 123 ? 1.718 0.266 -8.065 1.00 97.25 123 ARG A O 1
ATOM 964 N N . VAL A 1 124 ? 0.339 1.938 -7.448 1.00 96.88 124 VAL A N 1
ATOM 965 C CA . VAL A 1 124 ? 0.329 2.625 -8.749 1.00 96.88 124 VAL A CA 1
ATOM 966 C C . VAL A 1 124 ? 1.728 3.134 -9.114 1.00 96.88 124 VAL A C 1
ATOM 968 O O . VAL A 1 124 ? 2.168 2.963 -10.249 1.00 96.88 124 VAL A O 1
ATOM 971 N N . GLU A 1 125 ? 2.471 3.696 -8.154 1.00 95.69 125 GLU A N 1
ATOM 972 C CA . GLU A 1 125 ? 3.861 4.130 -8.378 1.00 95.69 125 GLU A CA 1
ATOM 973 C C . GLU A 1 125 ? 4.784 2.948 -8.749 1.00 95.69 125 GLU A C 1
ATOM 975 O O . GLU A 1 125 ? 5.612 3.074 -9.650 1.00 95.69 125 GLU A O 1
ATOM 980 N N . VAL A 1 126 ? 4.622 1.781 -8.113 1.00 96.81 126 VAL A N 1
ATOM 981 C CA . VAL A 1 126 ? 5.363 0.548 -8.443 1.00 96.81 126 VAL A CA 1
ATOM 982 C C . VAL A 1 126 ? 5.014 0.046 -9.844 1.00 96.81 126 VAL A C 1
ATOM 984 O O . VAL A 1 126 ? 5.902 -0.383 -10.585 1.00 96.81 126 VAL A O 1
ATOM 987 N N . GLU A 1 127 ? 3.739 0.095 -10.228 1.00 93.38 127 GLU A N 1
ATOM 988 C CA . GLU A 1 127 ? 3.297 -0.267 -11.578 1.00 93.38 127 GLU A CA 1
ATOM 989 C C . GLU A 1 127 ? 3.928 0.646 -12.634 1.00 93.38 127 GLU A C 1
ATOM 991 O O . GLU A 1 127 ? 4.414 0.145 -13.656 1.00 93.38 127 GLU A O 1
ATOM 996 N N . GLY A 1 128 ? 4.003 1.944 -12.325 1.00 92.38 128 GLY A N 1
ATOM 997 C CA . GLY A 1 128 ? 4.627 2.988 -13.134 1.00 92.38 128 GLY A CA 1
ATOM 998 C C . GLY A 1 128 ? 6.159 2.999 -13.134 1.00 92.38 128 GLY A C 1
ATOM 999 O O . GLY A 1 128 ? 6.743 3.766 -13.897 1.00 92.38 128 GLY A O 1
ATOM 1000 N N . CYS A 1 129 ? 6.836 2.157 -12.344 1.00 91.94 129 CYS A N 1
ATOM 1001 C CA . CYS A 1 129 ? 8.289 2.013 -12.435 1.00 91.94 129 CYS A CA 1
ATOM 1002 C C . CYS A 1 129 ? 8.667 1.413 -13.801 1.00 91.94 129 CYS A C 1
ATOM 1004 O O . CYS A 1 129 ? 8.603 0.192 -14.007 1.00 91.94 129 CYS A O 1
ATOM 1006 N N . VAL A 1 130 ? 9.059 2.279 -14.735 1.00 85.25 130 VAL A N 1
ATOM 1007 C CA . VAL A 1 130 ? 9.551 1.922 -16.069 1.00 85.25 130 VAL A CA 1
ATOM 1008 C C . VAL A 1 130 ? 11.053 1.647 -16.058 1.00 85.25 130 VAL A C 1
ATOM 1010 O O . VAL A 1 130 ? 11.786 2.119 -15.191 1.00 85.25 130 VAL A O 1
ATOM 1013 N N . GLY A 1 131 ? 11.474 0.825 -17.012 1.00 79.25 131 GLY A N 1
ATOM 1014 C CA . GLY A 1 131 ? 12.850 0.382 -17.182 1.00 79.25 131 GLY A CA 1
ATOM 1015 C C . GLY A 1 131 ? 13.682 1.238 -18.125 1.00 79.25 131 GLY A C 1
ATOM 1016 O O . GLY A 1 131 ? 13.133 2.047 -18.873 1.00 79.25 131 GLY A O 1
ATOM 1017 N N . GLU A 1 132 ? 14.991 0.988 -18.165 1.00 66.88 132 GLU A N 1
ATOM 1018 C CA . GLU A 1 132 ? 15.941 1.656 -19.076 1.00 66.88 132 GLU A CA 1
ATOM 1019 C C . GLU A 1 132 ? 15.533 1.545 -20.555 1.00 66.88 132 GLU A C 1
ATOM 1021 O O . GLU A 1 132 ? 15.537 2.537 -21.283 1.00 66.88 132 GLU A O 1
ATOM 1026 N N . ALA A 1 133 ? 15.051 0.373 -20.984 1.00 62.75 133 ALA A N 1
ATOM 1027 C CA . ALA A 1 133 ? 14.575 0.159 -22.354 1.00 62.75 133 ALA A CA 1
ATOM 1028 C C . ALA A 1 133 ? 13.376 1.049 -22.736 1.00 62.75 133 ALA A C 1
ATOM 1030 O O . ALA A 1 133 ? 13.140 1.285 -23.915 1.00 62.75 133 ALA A O 1
ATOM 1031 N N . SER A 1 134 ? 12.627 1.562 -21.755 1.00 62.03 134 SER A N 1
ATOM 1032 C CA . SER A 1 134 ? 11.501 2.467 -21.996 1.00 62.03 134 SER A CA 1
ATOM 1033 C C . SER A 1 134 ? 11.934 3.922 -22.208 1.00 62.03 134 SER A C 1
ATOM 1035 O O . SER A 1 134 ? 11.100 4.734 -22.601 1.00 62.03 134 SER A O 1
ATOM 1037 N N . GLN A 1 135 ? 13.198 4.261 -21.924 1.00 63.66 135 GLN A N 1
ATOM 1038 C CA . GLN A 1 135 ? 13.763 5.598 -22.143 1.00 63.66 135 GLN A CA 1
ATOM 1039 C C . GLN A 1 135 ? 14.600 5.694 -23.425 1.00 63.66 135 GLN A C 1
ATOM 1041 O O . GLN A 1 135 ? 14.933 6.796 -23.852 1.00 63.66 135 GLN A O 1
ATOM 1046 N N . TYR A 1 136 ? 14.925 4.567 -24.061 1.00 67.06 136 TYR A N 1
ATOM 1047 C CA . TYR A 1 136 ? 15.643 4.564 -25.330 1.00 67.06 136 TYR A CA 1
ATOM 1048 C C . TYR A 1 136 ? 14.689 4.904 -26.485 1.00 67.06 136 TYR A C 1
ATOM 1050 O O . TYR A 1 136 ? 13.902 4.068 -26.923 1.00 67.06 136 TYR A O 1
ATOM 1058 N N . THR A 1 137 ? 14.761 6.137 -26.989 1.00 71.06 137 THR A N 1
ATOM 1059 C CA . THR A 1 137 ? 13.963 6.619 -28.134 1.00 71.06 137 THR A CA 1
ATOM 1060 C C . THR A 1 137 ? 14.568 6.269 -29.497 1.00 71.06 137 THR A C 1
ATOM 1062 O O . THR A 1 137 ? 14.028 6.677 -30.521 1.00 71.06 137 THR A O 1
ATOM 1065 N N . GLY A 1 138 ? 15.676 5.521 -29.528 1.00 74.50 138 GLY A N 1
ATOM 1066 C CA . GLY A 1 138 ? 16.467 5.318 -30.741 1.00 74.50 138 GLY A CA 1
ATOM 1067 C C . GLY A 1 138 ? 17.394 6.493 -31.054 1.00 74.50 138 GLY A C 1
ATOM 1068 O O . GLY A 1 138 ? 17.526 7.436 -30.273 1.00 74.50 138 GLY A O 1
ATOM 1069 N N . GLU A 1 139 ? 18.063 6.402 -32.200 1.00 79.38 139 GLU A N 1
ATOM 1070 C CA . GLU A 1 139 ? 18.903 7.466 -32.751 1.00 79.38 139 GLU A CA 1
ATOM 1071 C C . GLU A 1 139 ? 18.019 8.576 -33.341 1.00 79.38 139 GLU A C 1
ATOM 1073 O O . GLU A 1 139 ? 17.070 8.305 -34.080 1.00 79.38 139 GLU A O 1
ATOM 1078 N N . THR A 1 140 ? 18.304 9.834 -33.002 1.00 80.19 140 THR A N 1
ATOM 1079 C CA . THR A 1 140 ? 17.563 10.977 -33.546 1.00 80.19 140 THR A CA 1
ATOM 1080 C C . THR A 1 140 ? 17.969 11.193 -35.001 1.00 80.19 140 THR A C 1
ATOM 1082 O O . THR A 1 140 ? 19.083 11.638 -35.272 1.00 80.19 140 THR A O 1
ATOM 1085 N N . VAL A 1 141 ? 17.061 10.916 -35.937 1.00 80.50 141 VAL A N 1
ATOM 1086 C CA . VAL A 1 141 ? 17.255 11.246 -37.355 1.00 80.50 141 VAL A CA 1
ATOM 1087 C C . VAL A 1 141 ? 16.883 12.711 -37.566 1.00 80.50 141 VAL A C 1
ATOM 1089 O O . VAL A 1 141 ? 15.736 13.105 -37.356 1.00 80.50 141 VAL A O 1
ATOM 1092 N N . VAL A 1 142 ? 17.869 13.528 -37.941 1.00 87.81 142 VAL A N 1
ATOM 1093 C CA . VAL A 1 142 ? 17.664 14.930 -38.315 1.00 87.81 142 VAL A CA 1
ATOM 1094 C C . VAL A 1 142 ? 17.717 15.023 -39.833 1.00 87.81 142 VAL A C 1
ATOM 1096 O O . VAL A 1 142 ? 18.796 15.016 -40.420 1.00 87.81 142 VAL A O 1
ATOM 1099 N N . ASP A 1 143 ? 16.549 15.123 -40.462 1.00 83.75 143 ASP A N 1
ATOM 1100 C CA . ASP A 1 143 ? 16.454 15.452 -41.881 1.00 83.75 143 ASP A CA 1
ATOM 1101 C C . ASP A 1 143 ? 16.617 16.964 -42.057 1.00 83.75 143 ASP A C 1
ATOM 1103 O O . ASP A 1 143 ? 15.828 17.760 -41.539 1.00 83.75 143 ASP A O 1
ATOM 1107 N N . THR A 1 144 ? 17.649 17.377 -42.790 1.00 86.69 144 THR A N 1
ATOM 1108 C CA . THR A 1 144 ? 17.841 18.776 -43.177 1.00 86.69 144 THR A CA 1
ATOM 1109 C C . THR A 1 144 ? 17.421 18.972 -44.627 1.00 86.69 144 THR A C 1
ATOM 1111 O O . THR A 1 144 ? 17.859 18.266 -45.533 1.00 86.69 144 THR A O 1
ATOM 1114 N N . TYR A 1 145 ? 16.557 19.959 -44.857 1.00 86.44 145 TYR A N 1
ATOM 1115 C CA . TYR A 1 145 ? 16.241 20.446 -46.193 1.00 86.44 145 TYR A CA 1
ATOM 1116 C C . TYR A 1 145 ? 16.962 21.774 -46.404 1.00 86.44 145 TYR A C 1
ATOM 1118 O O . TYR A 1 145 ? 16.697 22.749 -45.700 1.00 86.44 145 TYR A O 1
ATOM 1126 N N . ILE A 1 146 ? 17.885 21.796 -47.361 1.00 83.62 146 ILE A N 1
ATOM 1127 C CA . ILE A 1 146 ? 18.596 23.004 -47.771 1.00 83.62 146 ILE A CA 1
ATOM 1128 C C . ILE A 1 146 ? 17.861 23.572 -48.987 1.00 83.62 146 ILE A C 1
ATOM 1130 O O . ILE A 1 146 ? 17.756 22.899 -50.012 1.00 83.62 146 ILE A O 1
ATOM 1134 N N . ASP A 1 147 ? 17.327 24.790 -48.868 1.00 84.62 147 ASP A N 1
ATOM 1135 C CA . ASP A 1 147 ? 16.641 25.459 -49.978 1.00 84.62 147 ASP A CA 1
ATOM 1136 C C . ASP A 1 147 ? 17.636 25.706 -51.130 1.00 84.62 147 ASP A C 1
ATOM 1138 O O . ASP A 1 147 ? 18.687 26.303 -50.905 1.00 84.62 147 ASP A O 1
ATOM 1142 N N . PRO A 1 148 ? 17.339 25.279 -52.370 1.00 83.50 148 PRO A N 1
ATOM 1143 C CA . PRO A 1 148 ? 18.236 25.476 -53.509 1.00 83.50 148 PRO A CA 1
ATOM 1144 C C . PRO A 1 148 ? 18.486 26.951 -53.868 1.00 83.50 148 PRO A C 1
ATOM 1146 O O . PRO A 1 148 ? 19.385 27.231 -54.657 1.00 83.50 148 PRO A O 1
ATOM 1149 N N . ASN A 1 149 ? 17.718 27.891 -53.309 1.00 84.44 149 ASN A N 1
ATOM 1150 C CA . ASN A 1 149 ? 17.907 29.330 -53.487 1.00 84.44 149 ASN A CA 1
ATOM 1151 C C . ASN A 1 149 ? 18.762 29.974 -52.385 1.00 84.44 149 ASN A C 1
ATOM 1153 O O . ASN A 1 149 ? 18.882 31.204 -52.364 1.00 84.44 149 ASN A O 1
ATOM 1157 N N . ILE A 1 150 ? 19.344 29.199 -51.459 1.00 83.88 150 ILE A N 1
ATOM 1158 C CA . ILE A 1 150 ? 20.331 29.773 -50.542 1.00 83.88 150 ILE A CA 1
ATOM 1159 C C . ILE A 1 150 ? 21.611 30.133 -51.294 1.00 83.88 150 ILE A C 1
ATOM 1161 O O . ILE A 1 150 ? 22.035 29.460 -52.233 1.00 83.88 150 ILE A O 1
ATOM 1165 N N . ARG A 1 151 ? 22.239 31.216 -50.847 1.00 74.69 151 ARG A N 1
ATOM 1166 C CA . ARG A 1 151 ? 23.563 31.624 -51.305 1.00 74.69 151 ARG A CA 1
ATOM 1167 C C . ARG A 1 151 ? 24.588 30.534 -50.982 1.00 74.69 151 ARG A C 1
ATOM 1169 O O . ARG A 1 151 ? 24.600 30.019 -49.868 1.00 74.69 151 ARG A O 1
ATOM 1176 N N . SER A 1 152 ? 25.415 30.180 -51.965 1.00 76.31 152 SER A N 1
ATOM 1177 C CA . SER A 1 152 ? 26.491 29.189 -51.819 1.00 76.31 152 SER A CA 1
ATOM 1178 C C . SER A 1 152 ? 27.797 29.791 -51.302 1.00 76.31 152 SER A C 1
ATOM 1180 O O . SER A 1 152 ? 28.724 29.050 -50.995 1.00 76.31 152 SER A O 1
ATOM 1182 N N . ASP A 1 153 ? 27.898 31.118 -51.287 1.00 75.19 153 ASP A N 1
ATOM 1183 C CA . ASP A 1 153 ? 29.046 31.855 -50.784 1.00 75.19 153 ASP A CA 1
ATOM 1184 C C . ASP A 1 153 ? 28.896 32.126 -49.283 1.00 75.19 153 ASP A C 1
ATOM 1186 O O . ASP A 1 153 ? 27.847 32.591 -48.831 1.00 75.19 153 ASP A O 1
ATOM 1190 N N . ASP A 1 154 ? 29.942 31.820 -48.514 1.00 76.44 154 ASP A N 1
ATOM 1191 C CA . ASP A 1 154 ? 30.000 32.143 -47.092 1.00 76.44 154 ASP A CA 1
ATOM 1192 C C . ASP A 1 154 ? 30.279 33.650 -46.936 1.00 76.44 154 ASP A C 1
ATOM 1194 O O . ASP A 1 154 ? 31.358 34.115 -47.308 1.00 76.44 154 ASP A O 1
ATOM 1198 N N . PRO A 1 155 ? 29.345 34.446 -46.385 1.00 71.38 155 PRO A N 1
ATOM 1199 C CA . PRO A 1 155 ? 29.533 35.885 -46.228 1.00 71.38 155 PRO A CA 1
ATOM 1200 C C . PRO A 1 155 ? 30.611 36.259 -45.197 1.00 71.38 155 PRO A C 1
ATOM 1202 O O . PRO A 1 155 ? 30.886 37.448 -45.039 1.00 71.38 155 PRO A O 1
ATOM 1205 N N . THR A 1 156 ? 31.194 35.289 -44.479 1.00 78.06 156 THR A N 1
ATOM 1206 C CA . THR A 1 156 ? 32.369 35.498 -43.617 1.00 78.06 156 THR A CA 1
ATOM 1207 C C . THR A 1 156 ? 33.712 35.258 -44.311 1.00 78.06 156 THR A C 1
ATOM 1209 O O . THR A 1 156 ? 34.744 35.607 -43.738 1.00 78.06 156 THR A O 1
ATOM 1212 N N . GLU A 1 157 ? 33.731 34.750 -45.548 1.00 74.75 157 GLU A N 1
ATOM 1213 C CA . GLU A 1 157 ? 34.948 34.687 -46.362 1.00 74.75 157 GLU A CA 1
ATOM 1214 C C . GLU A 1 157 ? 35.117 35.985 -47.171 1.00 74.75 157 GLU A C 1
ATOM 1216 O O . GLU A 1 157 ? 34.541 36.164 -48.245 1.00 74.75 157 GLU A O 1
ATOM 1221 N N . GLU A 1 158 ? 35.921 36.921 -46.659 1.00 69.19 158 GLU A N 1
ATOM 1222 C CA . GLU A 1 158 ? 36.337 38.092 -47.437 1.00 69.19 158 GLU A CA 1
ATOM 1223 C C . GLU A 1 158 ? 37.357 37.678 -48.518 1.00 69.19 158 GLU A C 1
ATOM 1225 O O . GLU A 1 158 ? 38.320 36.961 -48.219 1.00 69.19 158 GLU A O 1
ATOM 1230 N N . PRO A 1 159 ? 37.200 38.127 -49.780 1.00 67.56 159 PRO A N 1
ATOM 1231 C CA . PRO A 1 159 ? 38.228 37.945 -50.796 1.00 67.56 159 PRO A CA 1
ATOM 1232 C C . PRO A 1 159 ? 39.551 38.553 -50.311 1.00 67.56 159 PRO A C 1
ATOM 1234 O O . PRO A 1 159 ? 39.528 39.636 -49.725 1.00 67.56 159 PRO A O 1
ATOM 1237 N N . PRO A 1 160 ? 40.712 37.925 -50.575 1.00 67.62 160 PRO A N 1
ATOM 1238 C CA . PRO A 1 160 ? 41.988 38.509 -50.189 1.00 67.62 160 PRO A CA 1
ATOM 1239 C C . PRO A 1 160 ? 42.128 39.895 -50.828 1.00 67.62 160 PRO A C 1
ATOM 1241 O O . PRO A 1 160 ? 42.113 40.020 -52.055 1.00 67.62 160 PRO A O 1
ATOM 1244 N N . GLU A 1 161 ? 42.264 40.935 -50.001 1.00 66.12 161 GLU A N 1
ATOM 1245 C CA . GLU A 1 161 ? 42.572 42.280 -50.478 1.00 66.12 161 GLU A CA 1
ATOM 1246 C C . GLU A 1 161 ? 43.913 42.237 -51.217 1.00 66.12 161 GLU A C 1
ATOM 1248 O O . GLU A 1 161 ? 44.985 42.120 -50.618 1.00 66.12 161 GLU A O 1
ATOM 1253 N N . THR A 1 162 ? 43.884 42.327 -52.546 1.00 63.16 162 THR A N 1
ATOM 1254 C CA . THR A 1 162 ? 45.098 42.565 -53.323 1.00 63.16 162 THR A CA 1
ATOM 1255 C C . THR A 1 162 ? 45.495 44.022 -53.128 1.00 63.16 162 THR A C 1
ATOM 1257 O O . THR A 1 162 ? 45.112 44.893 -53.912 1.00 63.16 162 THR A O 1
ATOM 1260 N N . LEU A 1 163 ? 46.235 44.308 -52.057 1.00 68.19 163 LEU A N 1
ATOM 1261 C CA . LEU A 1 163 ? 46.858 45.615 -51.886 1.00 68.19 163 LEU A CA 1
ATOM 1262 C C . LEU A 1 163 ? 47.851 45.838 -53.044 1.00 68.19 163 LEU A C 1
ATOM 1264 O O . LEU A 1 163 ? 48.643 44.937 -53.346 1.00 68.19 163 LEU A O 1
ATOM 1268 N N . PRO A 1 164 ? 47.836 47.004 -53.718 1.00 74.19 164 PRO A N 1
ATOM 1269 C CA . PRO A 1 164 ? 48.865 47.324 -54.699 1.00 74.19 164 PRO A CA 1
ATOM 1270 C C . PRO A 1 164 ? 50.242 47.313 -54.015 1.00 74.19 164 PRO A C 1
ATOM 1272 O O . PRO A 1 164 ? 50.338 47.664 -52.834 1.00 74.19 164 PRO A O 1
ATOM 1275 N N . PRO A 1 165 ? 51.319 46.920 -54.721 1.00 70.12 165 PRO A N 1
ATOM 1276 C CA . PRO A 1 165 ? 52.648 46.897 -54.130 1.00 70.12 165 PRO A CA 1
ATOM 1277 C C . PRO A 1 165 ? 53.002 48.295 -53.616 1.00 70.12 165 PRO A C 1
ATOM 1279 O O . PRO A 1 165 ? 53.004 49.268 -54.371 1.00 70.12 165 PRO A O 1
ATOM 1282 N N . VAL A 1 166 ? 53.294 48.395 -52.318 1.00 70.44 166 VAL A N 1
ATOM 1283 C CA . VAL A 1 166 ? 53.881 49.604 -51.738 1.00 70.44 166 VAL A CA 1
ATOM 1284 C C . VAL A 1 166 ? 55.227 49.811 -52.422 1.00 70.44 166 VAL A C 1
ATOM 1286 O O . VAL A 1 166 ? 56.091 48.938 -52.360 1.00 70.44 166 VAL A O 1
ATOM 1289 N N . ALA A 1 167 ? 55.409 50.951 -53.088 1.00 68.56 167 ALA A N 1
ATOM 1290 C CA . ALA A 1 167 ? 56.706 51.331 -53.625 1.00 68.56 167 ALA A CA 1
ATOM 1291 C C . ALA A 1 167 ? 57.696 51.467 -52.454 1.00 68.56 167 ALA A C 1
ATOM 1293 O O . ALA A 1 167 ? 57.622 52.409 -51.669 1.00 68.56 167 ALA A O 1
ATOM 1294 N N . THR A 1 168 ? 58.596 50.494 -52.304 1.00 64.12 168 THR A N 1
ATOM 1295 C CA . THR A 1 168 ? 59.647 50.484 -51.272 1.00 64.12 168 THR A CA 1
ATOM 1296 C C . THR A 1 168 ? 60.883 51.281 -51.682 1.00 64.12 168 THR A C 1
ATOM 1298 O O . THR A 1 168 ? 61.854 51.346 -50.928 1.00 64.12 168 THR A O 1
ATOM 1301 N N . GLU A 1 169 ? 60.884 51.871 -52.877 1.00 72.19 169 GLU A N 1
ATOM 1302 C CA . GLU A 1 169 ? 61.987 52.705 -53.331 1.00 72.19 169 GLU A CA 1
ATOM 1303 C C . GLU A 1 169 ? 61.959 54.043 -52.595 1.00 72.19 169 GLU A C 1
ATOM 1305 O O . GLU A 1 169 ? 61.036 54.850 -52.713 1.00 72.19 169 GLU A O 1
ATOM 1310 N N . ARG A 1 170 ? 63.004 54.263 -51.794 1.00 66.69 170 ARG A N 1
ATOM 1311 C CA . AR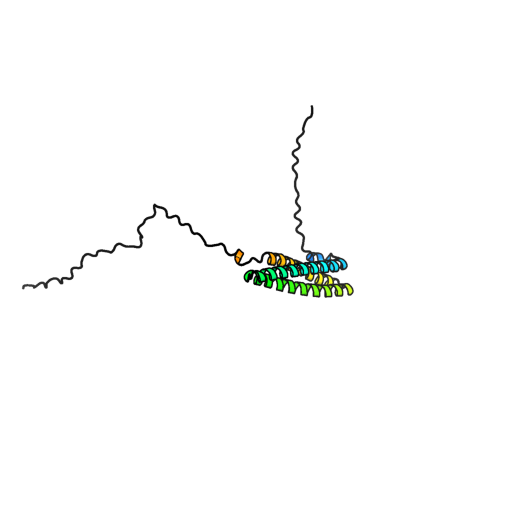G A 1 170 ? 63.299 55.559 -51.192 1.00 66.69 170 ARG A CA 1
ATOM 1312 C C . ARG A 1 170 ? 63.505 56.559 -52.337 1.00 66.69 170 ARG A C 1
ATOM 1314 O O . ARG A 1 170 ? 64.397 56.315 -53.149 1.00 66.69 170 ARG A O 1
ATOM 1321 N N . PRO A 1 171 ? 62.745 57.667 -52.406 1.00 72.19 171 PRO A N 1
ATOM 1322 C CA . PRO A 1 171 ? 62.952 58.663 -53.449 1.00 72.19 171 PRO A CA 1
ATOM 1323 C C . PRO A 1 171 ? 64.396 59.173 -53.407 1.00 72.19 171 PRO A C 1
ATOM 1325 O O . PRO A 1 171 ? 64.978 59.321 -52.325 1.00 72.19 171 PRO A O 1
ATOM 1328 N N . GLU A 1 172 ? 64.978 59.402 -54.586 1.00 74.12 172 GLU A N 1
ATOM 1329 C CA . GLU A 1 172 ? 66.348 59.897 -54.704 1.00 74.12 172 GLU A CA 1
ATOM 1330 C C . GLU A 1 172 ? 66.516 61.213 -53.928 1.00 74.12 172 GLU A C 1
ATOM 1332 O O . GLU A 1 172 ? 65.589 62.032 -53.876 1.00 74.12 172 GLU A O 1
ATOM 1337 N N . PRO A 1 173 ? 67.676 61.437 -53.284 1.00 73.12 173 PRO A N 1
ATOM 1338 C CA . PRO A 1 173 ? 67.921 62.690 -52.593 1.00 73.12 173 PRO A CA 1
ATOM 1339 C C . PRO A 1 173 ? 67.871 63.838 -53.604 1.00 73.12 173 PRO A C 1
ATOM 1341 O O . PRO A 1 173 ? 68.656 63.880 -54.549 1.00 73.12 173 PRO A O 1
ATOM 1344 N N . VAL A 1 174 ? 66.965 64.791 -53.385 1.00 71.94 174 VAL A N 1
ATOM 1345 C CA . VAL A 1 174 ? 66.947 66.047 -54.139 1.00 71.94 174 VAL A CA 1
ATOM 1346 C C . VAL A 1 174 ? 68.258 66.780 -53.848 1.00 71.94 174 VAL A C 1
ATOM 1348 O O . VAL A 1 174 ? 68.456 67.317 -52.758 1.00 71.94 174 VAL A O 1
ATOM 1351 N N . SER A 1 175 ? 69.177 66.769 -54.813 1.00 69.38 175 SER A N 1
ATOM 1352 C CA . SER A 1 175 ? 70.370 67.612 -54.794 1.00 69.38 175 SER A CA 1
ATOM 1353 C C . SER A 1 175 ? 69.931 69.041 -55.114 1.00 69.38 175 SER A C 1
ATOM 1355 O O . SER A 1 175 ? 69.615 69.363 -56.256 1.00 69.38 175 SER A O 1
ATOM 1357 N N . GLY A 1 176 ? 69.832 69.878 -54.080 1.00 56.88 176 GLY A N 1
ATOM 1358 C CA . GLY A 1 176 ? 69.605 71.310 -54.239 1.00 56.88 176 GLY A CA 1
ATOM 1359 C C . GLY A 1 176 ? 70.861 71.981 -54.786 1.00 56.88 176 GLY A C 1
ATOM 1360 O O . GLY A 1 176 ? 71.922 71.889 -54.172 1.00 56.88 176 GLY A O 1
ATOM 1361 N N . SER A 1 177 ? 70.736 72.628 -55.941 1.00 59.97 177 SER A N 1
ATOM 1362 C CA . SER A 1 177 ? 71.739 73.523 -56.510 1.00 59.97 177 SER A CA 1
ATOM 1363 C C . SER A 1 177 ? 71.409 74.970 -56.142 1.00 59.97 177 SER A C 1
ATOM 1365 O O . SER A 1 177 ? 70.492 75.538 -56.735 1.00 59.97 177 SER A O 1
ATOM 1367 N N . GLU A 1 178 ? 72.178 75.546 -55.221 1.00 49.03 178 GLU A N 1
ATOM 1368 C CA . GLU A 1 178 ? 72.508 76.979 -55.156 1.00 49.03 178 GLU A CA 1
ATOM 1369 C C . GLU A 1 178 ? 73.983 77.130 -54.769 1.00 49.03 178 GLU A C 1
ATOM 1371 O O . GLU A 1 178 ? 74.430 76.402 -53.849 1.00 49.03 178 GLU A O 1
#

Secondary structure (DSSP, 8-state):
----------------------GGGGGGGS-HHHHHHHHHHHHHHHHHHHHHHHHHHHHHHHTT-HHHHHHHHHHHHHHHHHHHHHHHHHHHHHHHHHTT-HHHHHHHHHHHHHHHHHHHHHHHHHHT---GGGT-------PPPPPTTS-SS-TT-PPP--PPPP---PPPP-----

Radius of gyration: 40.02 Å; chains: 1; bounding box: 126×88×84 Å

Sequence (178 aa):
MRRLVVGVGFLAFVGAAGAQEPTYRSAERLPTPAKLERSGQEIDKMKGTLKQALERLKSARERKDILQVNCVNDKLSAIKGLLKISEEAQANLKEAARQEDEELVNHEFTKISIAGIRVENFRVEVEGCVGEASQYTGETVVDTYIDPNIRSDDPTEEPPETLPPVATERPEPVSGSE

=== Feature glossary ===
Key to the feature types in this record:

pLDDT. pLDDT is the predicted lDDT-Cα score: AlphaFold's confidence that the local environment of each residue (all inter-atomic distances within 15 Å) is correctly placed. It is a per-residue number between 0 and 100, with higher meaning more reliable.

Radius of gyration, Cα contacts, bounding box. The geometric summary reports three shape descriptors. Rg (radius of gyration) measures how spread out the Cα atoms are about their centre of mass; compact globular proteins have small Rg, elongated or unfolded ones large. Cα contacts (<8 Å, |i−j|>4) count long-range residue pairs in spatial proximity — high for tightly packed folds, near zero for rods or random coil. The bounding-box extents give the protein's footprint along x, y, z in Å.

Backbone torsions (φ/ψ). Backbone dihedral angles. Every residue except chain termini has a φ (preceding-C → N → Cα → C) and a ψ (N → Cα → C → next-N). They are reported in degrees following the IUPAC sign convention. Secondary structure is essentially a statement about which (φ, ψ) basin each residue occupies.

Contact-map, Ramachandran, and PAE plots. Plot images: a contact map (which residues are close in 3D, as an N×N binary image), a Ramachandran scatter (backbone torsion angles, revealing secondary-structure composition at a glance), and — for AlphaFold structures — a PAE heatmap (pairwise prediction confidence).

Predicted aligned error. Predicted Aligned Error (PAE) is an AlphaFold confidence matrix: entry (i, j) is the expected error in the position of residue j, in ångströms, when the prediction is superimposed on the true structure at residue i. Low PAE within a block of residues means that block is internally rigid and well-predicted; high PAE between two blocks means their relative placement is uncertain even if each block individually is confident.

Secondary structure (3-state, P-SEA). Three-state secondary structure (P-SEA) collapses the eight DSSP classes into helix (a), strand (b), and coil (c). P-SEA assigns these from Cα geometry alone — distances and angles — without requiring backbone oxygens, so it works on any Cα trace.

Solvent-accessible surface area. Solvent-accessible surface area (SASA) is the area in Å² traced out by the centre of a 1.4 Å probe sphere (a water molecule) rolled over the protein's van der Waals surface (Shrake–Rupley / Lee–Richards construction). Buried residues have near-zero SASA; fully exposed residues can exceed 200 Å². The total SASA scales roughly with the number of surface residues.

Foldseek 3Di. The Foldseek 3Di string encodes local tertiary geometry as a 20-letter alphabet — one character per residue — derived from the relative positions of nearby Cα atoms. Unlike the amino-acid sequence, 3Di is a direct function of the 3D structure, so two proteins with the same fold have similar 3Di strings even at low sequence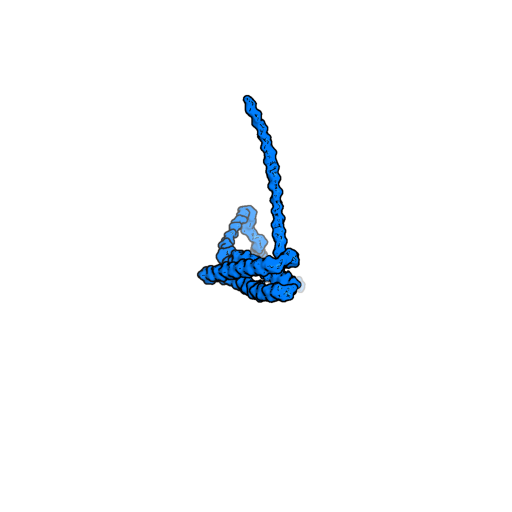 identity.

B-factor. For experimental (PDB) structures, the B-factor (temperature factor) quantifies the positional spread of each atom in the crystal — a combination of thermal vibration and static disorder — in units of Å². High B-factors mark flexible loops or poorly resolved regions; low B-factors mark the rigid, well-ordered core.

mmCIF coordinates. The mmCIF block holds the 3D Cartesian coordinates of each backbone atom (N, Cα, C, O) in ångströms. mmCIF is the PDB's canonical archive format — a tagged-loop text representation of the atomic model.

InterPro / GO / CATH / organism. Functional annotations link the protein to curated databases. InterPro entries identify conserved domains and families by matching the sequence against member-database signatures (Pfam, PROSITE, CDD, …). Gene Ontology (GO) terms describe molecular function, biological process, and cellular component in a controlled vocabulary. CATH places the structure in a hierarchical fold classification (Class/Architecture/Topology/Homologous-superfamily). The organism is the source species.

Rendered structure images. Structure images are PyMOL renders from six orthogonal camera directions. Cartoon representation draws helices as coils and strands as arrows; sticks shows the backbone as bonds; surface shows the solvent-excluded envelope. Rainbow coloring maps sequence position to hue (blue→red, N→C); chain coloring assigns a distinct color per polypeptide.

Sequence. This is the polypeptide sequence — one letter per residue, N-terminus first. Length ranges from a few dozen residues for small domains to over a thousand for large multi-domain proteins.

Secondary structure (8-state, DSSP). The SS8 string is DSSP's per-residue secondary-structure call. α-helix (H) means an i→i+4 H-bond ladder; β-strand (E) means the residue participates in a β-sheet; 3₁₀ (G) and π (I) are tighter and wider helices; T/S are turns/bends; '-' is loop.

Nearest PDB structures. Structural nearest neighbors (via Foldseek easy-search vs the PDB). Reported per hit: target PDB id, E-value, and alignment TM-score. A TM-score above ~0.5 is the conventional threshold for 'same fold'.